Protein AF-A0A7X5D014-F1 (afdb_monomer_lite)

Sequence (191 aa):
MKYLKYNTPLTEQQKIFATEHHKLIYRFMHNKKLDSREWYDVVAIGYIKAVLLWFQRKNLHKYAFSTICYYKMLNAVGNERAKKRIKTISLQQAINETDNITYGDIVTDKNLLYVQYIGVDEMEIHYNVDLPKKNHYRTKESIAIDEFLSSENKNMCFQYDSVEEAKKKKRSLNAFRNKKKNDKNYMSYIE

Structure (mmCIF, N/CA/C/O backbone):
data_AF-A0A7X5D014-F1
#
_entry.id   AF-A0A7X5D014-F1
#
loop_
_atom_site.group_PDB
_atom_site.id
_atom_site.type_symbol
_atom_site.label_atom_id
_atom_site.label_alt_id
_atom_site.label_comp_id
_atom_site.label_asym_id
_atom_site.label_entity_id
_atom_site.label_seq_id
_atom_site.pdbx_PDB_ins_code
_atom_site.Cartn_x
_atom_site.Cartn_y
_atom_site.Cartn_z
_atom_site.occupancy
_atom_site.B_iso_or_equiv
_atom_site.auth_seq_id
_atom_site.auth_comp_id
_atom_site.auth_asym_id
_atom_site.auth_atom_id
_atom_site.pdbx_PDB_model_num
ATOM 1 N N . MET A 1 1 ? 8.834 7.259 16.119 1.00 40.50 1 MET A N 1
ATOM 2 C CA . MET A 1 1 ? 7.734 7.191 15.125 1.00 40.50 1 MET A CA 1
ATOM 3 C C . MET A 1 1 ? 7.390 5.713 14.906 1.00 40.50 1 MET A C 1
ATOM 5 O O . MET A 1 1 ? 8.222 5.002 14.368 1.00 40.50 1 MET A O 1
ATOM 9 N N . LYS A 1 2 ? 6.253 5.194 15.407 1.00 48.94 2 LYS A N 1
ATOM 10 C CA . LYS A 1 2 ? 5.900 3.763 15.238 1.00 48.94 2 LYS A CA 1
ATOM 11 C C . LYS A 1 2 ? 5.687 3.457 13.746 1.00 48.94 2 LYS A C 1
ATOM 13 O O . LYS A 1 2 ? 4.806 4.061 13.125 1.00 48.94 2 LYS A O 1
ATOM 18 N N . TYR A 1 3 ? 6.485 2.547 13.188 1.00 54.25 3 TYR A N 1
ATOM 19 C CA . TYR A 1 3 ? 6.320 2.046 11.823 1.00 54.25 3 TYR A CA 1
ATOM 20 C C . TYR A 1 3 ? 4.944 1.373 11.684 1.00 54.25 3 TYR A C 1
ATOM 22 O O . TYR A 1 3 ? 4.495 0.651 12.575 1.00 54.25 3 TYR A O 1
ATOM 30 N N . LEU A 1 4 ? 4.233 1.668 10.593 1.00 60.97 4 LEU A N 1
ATOM 31 C CA . LEU A 1 4 ? 2.955 1.026 10.277 1.00 60.97 4 LEU A CA 1
ATOM 32 C C . LEU A 1 4 ? 3.234 -0.406 9.817 1.00 60.97 4 LEU A C 1
ATOM 34 O O . LEU A 1 4 ? 3.939 -0.611 8.829 1.00 60.97 4 LEU A O 1
ATOM 38 N N . LYS A 1 5 ? 2.709 -1.390 10.550 1.00 69.88 5 LYS A N 1
ATOM 39 C CA . LYS A 1 5 ? 2.916 -2.811 10.259 1.00 69.88 5 LYS A CA 1
ATOM 40 C C . LYS A 1 5 ? 1.854 -3.237 9.242 1.00 69.88 5 LYS A C 1
ATOM 42 O O . LYS A 1 5 ? 0.751 -3.612 9.605 1.00 69.88 5 LYS A O 1
ATOM 47 N N . TYR A 1 6 ? 2.157 -3.088 7.955 1.00 69.06 6 TYR A N 1
ATOM 48 C CA . TYR A 1 6 ? 1.201 -3.397 6.880 1.00 69.06 6 TYR A CA 1
ATOM 49 C C . TYR A 1 6 ? 1.169 -4.883 6.478 1.00 69.06 6 TYR A C 1
ATOM 51 O O . TYR A 1 6 ? 0.304 -5.261 5.700 1.00 69.06 6 TYR A O 1
ATOM 59 N N . ASN A 1 7 ? 2.078 -5.710 7.012 1.00 73.75 7 ASN A N 1
ATOM 60 C CA . ASN A 1 7 ? 2.148 -7.157 6.750 1.00 73.75 7 ASN A CA 1
ATOM 61 C C . ASN A 1 7 ? 1.401 -8.013 7.788 1.00 73.75 7 ASN A C 1
ATOM 63 O O . ASN A 1 7 ? 1.517 -9.233 7.773 1.00 73.75 7 ASN A O 1
ATOM 67 N N . THR A 1 8 ? 0.674 -7.403 8.725 1.00 79.69 8 THR A N 1
ATOM 68 C CA . THR A 1 8 ? -0.153 -8.153 9.677 1.00 79.69 8 THR A CA 1
ATOM 69 C C . THR A 1 8 ? -1.548 -8.399 9.106 1.00 79.69 8 THR A C 1
ATOM 71 O O . THR A 1 8 ? -2.137 -7.456 8.570 1.00 79.69 8 THR A O 1
ATOM 74 N N . PRO A 1 9 ? -2.095 -9.622 9.239 1.00 86.38 9 PRO A N 1
ATOM 75 C CA . PRO A 1 9 ? -3.465 -9.910 8.833 1.00 86.38 9 PRO A CA 1
ATOM 76 C C . PRO A 1 9 ? -4.463 -9.048 9.621 1.00 86.38 9 PRO A C 1
ATOM 78 O O . PRO A 1 9 ? -4.209 -8.674 10.768 1.00 86.38 9 PRO A O 1
ATOM 81 N N . LEU A 1 10 ? -5.596 -8.729 8.990 1.00 88.81 10 LEU A N 1
ATOM 82 C CA . LEU A 1 10 ? -6.683 -7.975 9.618 1.00 88.81 10 LEU A CA 1
ATOM 83 C C . LEU A 1 10 ? -7.279 -8.775 10.781 1.00 88.81 10 LEU A C 1
ATOM 85 O O . LEU A 1 10 ? -7.563 -9.968 10.640 1.00 88.81 10 LEU A O 1
ATOM 89 N N . THR A 1 11 ? -7.520 -8.105 11.908 1.00 93.69 11 THR A N 1
ATOM 90 C CA . THR A 1 11 ? -8.321 -8.681 12.997 1.00 93.69 11 THR A CA 1
ATOM 91 C C . THR A 1 11 ? -9.790 -8.770 12.589 1.00 93.69 11 THR A C 1
ATOM 93 O O . THR A 1 11 ? -10.230 -8.074 11.675 1.00 93.69 11 THR A O 1
ATOM 96 N N . GLU A 1 12 ? -10.581 -9.590 13.280 1.00 94.62 12 GLU A N 1
ATOM 97 C CA . GLU A 1 12 ? -11.983 -9.820 12.906 1.00 94.62 12 GLU A CA 1
ATOM 98 C C . GLU A 1 12 ? -12.816 -8.529 12.892 1.00 94.62 12 GLU A C 1
ATOM 100 O O . GLU A 1 12 ? -13.531 -8.246 11.935 1.00 94.62 12 GLU A O 1
ATOM 105 N N . GLN A 1 13 ? -12.608 -7.659 13.884 1.00 94.88 13 GLN A N 1
ATOM 106 C CA . GLN A 1 13 ? -13.228 -6.330 13.932 1.00 94.88 13 GLN A CA 1
ATOM 107 C C . GLN A 1 13 ? -12.865 -5.463 12.717 1.00 94.88 13 GLN A C 1
ATOM 109 O O . GLN A 1 13 ? -13.704 -4.739 12.186 1.00 94.88 13 GLN A O 1
ATOM 114 N N . GLN A 1 14 ? -11.613 -5.533 12.260 1.00 95.38 14 GLN A N 1
ATOM 115 C CA . GLN A 1 14 ? -11.160 -4.776 11.096 1.00 95.38 14 GLN A CA 1
ATOM 116 C C . GLN A 1 14 ? -11.736 -5.339 9.796 1.00 95.38 14 GLN A C 1
ATOM 118 O O . GLN A 1 14 ? -12.004 -4.564 8.882 1.00 95.38 14 GLN A O 1
ATOM 123 N N . LYS A 1 15 ? -11.943 -6.660 9.710 1.00 96.00 15 LYS A N 1
ATOM 124 C CA . LYS A 1 15 ? -12.596 -7.296 8.559 1.00 96.00 15 LYS A CA 1
ATOM 125 C C . LYS A 1 15 ? -14.054 -6.871 8.445 1.00 96.00 15 LYS A C 1
ATOM 127 O O . LYS A 1 15 ? -14.459 -6.456 7.368 1.00 96.00 15 LYS A O 1
ATOM 132 N N . ILE A 1 16 ? -14.808 -6.904 9.547 1.00 97.19 16 ILE A N 1
ATOM 133 C CA . ILE A 1 16 ? -16.213 -6.461 9.570 1.00 97.19 16 ILE A CA 1
ATOM 134 C C . ILE A 1 16 ? -16.309 -5.008 9.092 1.00 97.19 16 ILE A C 1
ATOM 136 O O . ILE A 1 16 ? -17.011 -4.715 8.127 1.00 97.19 16 ILE A O 1
ATOM 140 N N . PHE A 1 17 ? -15.499 -4.122 9.680 1.00 96.75 17 PHE A N 1
ATOM 141 C CA . PHE A 1 17 ? -15.440 -2.715 9.281 1.00 96.75 17 PHE A CA 1
ATOM 142 C C . PHE A 1 17 ? -15.050 -2.532 7.802 1.00 96.75 17 PHE A C 1
ATOM 144 O O . PHE A 1 17 ? -15.588 -1.673 7.101 1.00 96.75 17 PHE A O 1
ATOM 151 N N . ALA A 1 18 ? -14.115 -3.344 7.302 1.00 96.38 18 ALA A N 1
ATOM 152 C CA . ALA A 1 18 ? -13.713 -3.321 5.901 1.00 96.38 18 ALA A CA 1
ATOM 153 C C . ALA A 1 18 ? -14.854 -3.756 4.963 1.00 96.38 18 ALA A C 1
ATOM 155 O O . ALA A 1 18 ? -15.045 -3.159 3.905 1.00 96.38 18 ALA A O 1
ATOM 156 N N . THR A 1 19 ? -15.638 -4.762 5.344 1.00 96.62 19 THR A N 1
ATOM 157 C CA . THR A 1 19 ? -16.782 -5.226 4.552 1.00 96.62 19 THR A CA 1
ATOM 158 C C . THR A 1 19 ? -17.889 -4.167 4.504 1.00 96.62 19 THR A C 1
ATOM 160 O O . THR A 1 19 ? -18.393 -3.859 3.425 1.00 96.62 19 THR A O 1
ATOM 163 N N . GLU A 1 20 ? -18.207 -3.520 5.629 1.00 97.06 20 GLU A N 1
ATOM 164 C CA . GLU A 1 20 ? -19.230 -2.460 5.704 1.00 97.06 20 GLU A CA 1
ATOM 165 C C . GLU A 1 20 ? -18.900 -1.237 4.829 1.00 97.06 20 GLU A C 1
ATOM 167 O O . GLU A 1 20 ? -19.776 -0.615 4.216 1.00 97.06 20 GLU A O 1
ATOM 172 N N . HIS A 1 21 ? -17.615 -0.888 4.739 1.00 96.75 21 HIS A N 1
ATOM 173 C CA . HIS A 1 21 ? -17.139 0.270 3.984 1.00 96.75 21 HIS A CA 1
ATOM 174 C C . HIS A 1 21 ? -16.562 -0.075 2.602 1.00 96.75 21 HIS A C 1
ATOM 176 O O . HIS A 1 21 ? -16.043 0.818 1.922 1.00 96.75 21 HIS A O 1
ATOM 182 N N . HIS A 1 22 ? -16.679 -1.328 2.154 1.00 96.44 22 HIS A N 1
ATOM 183 C CA . HIS A 1 22 ? -16.085 -1.831 0.909 1.00 96.44 22 HIS A CA 1
ATOM 184 C C . HIS A 1 22 ? -16.515 -1.041 -0.336 1.00 96.44 22 HIS A C 1
ATOM 186 O O . HIS A 1 22 ? -15.704 -0.766 -1.222 1.00 96.44 22 HIS A O 1
ATOM 192 N N . LYS A 1 23 ? -17.757 -0.533 -0.346 1.00 97.06 23 LYS A N 1
ATOM 193 C CA . LYS A 1 23 ? -18.317 0.319 -1.417 1.00 97.06 23 LYS A CA 1
ATOM 194 C C . LYS A 1 23 ? -17.475 1.553 -1.770 1.00 97.06 23 LYS A C 1
ATOM 196 O O . LYS A 1 23 ? -17.614 2.111 -2.860 1.00 97.06 23 LYS A O 1
ATOM 201 N N . LEU A 1 24 ? -16.597 1.997 -0.865 1.00 97.69 24 LEU A N 1
ATOM 202 C CA . LEU A 1 24 ? -15.673 3.104 -1.118 1.00 97.69 24 LEU A CA 1
ATOM 203 C C . LEU A 1 24 ? -14.668 2.796 -2.235 1.00 97.69 24 LEU A C 1
ATOM 205 O O . LEU A 1 24 ? -14.270 3.728 -2.936 1.00 97.69 24 LEU A O 1
ATOM 209 N N . ILE A 1 25 ? -14.301 1.524 -2.432 1.00 97.81 25 ILE A N 1
ATOM 210 C CA . ILE A 1 25 ? -13.426 1.089 -3.529 1.00 97.81 25 ILE A CA 1
ATOM 211 C C . ILE A 1 25 ? -14.096 1.398 -4.867 1.00 97.81 25 ILE A C 1
ATOM 213 O O . ILE A 1 25 ? -13.545 2.145 -5.674 1.00 97.81 25 ILE A O 1
ATOM 217 N N . TYR A 1 26 ? -15.324 0.917 -5.069 1.00 97.12 26 TYR A N 1
ATOM 218 C CA . TYR A 1 26 ? -16.058 1.132 -6.316 1.00 97.12 26 TYR A CA 1
ATOM 219 C C . TYR A 1 26 ? -16.317 2.615 -6.585 1.00 97.12 26 TYR A C 1
ATOM 221 O O . TYR A 1 26 ? -16.090 3.087 -7.698 1.00 97.12 26 TYR A O 1
ATOM 229 N N . ARG A 1 27 ? -16.698 3.387 -5.556 1.00 97.38 27 ARG A N 1
ATOM 230 C CA . ARG A 1 27 ? -16.872 4.844 -5.685 1.00 97.38 27 ARG A CA 1
ATOM 231 C C . ARG A 1 27 ? -15.578 5.535 -6.120 1.00 97.38 27 ARG A C 1
ATOM 233 O O . ARG A 1 27 ? -15.607 6.425 -6.966 1.00 97.38 27 ARG A O 1
ATOM 240 N N . PHE A 1 28 ? -14.441 5.141 -5.550 1.00 97.94 28 PHE A N 1
ATOM 241 C CA . PHE A 1 28 ? -13.141 5.683 -5.934 1.00 97.94 28 PHE A CA 1
ATOM 242 C C . PHE A 1 28 ? -12.777 5.321 -7.378 1.00 97.94 28 PHE A C 1
ATOM 244 O O . PHE A 1 28 ? -12.378 6.205 -8.136 1.00 97.94 28 PHE A O 1
ATOM 251 N N . MET A 1 29 ? -12.941 4.053 -7.764 1.00 97.31 29 MET A N 1
ATOM 252 C CA . MET A 1 29 ? -12.616 3.572 -9.110 1.00 97.31 29 MET A CA 1
ATOM 253 C C . MET A 1 29 ? -13.472 4.248 -10.177 1.00 97.31 29 MET A C 1
ATOM 255 O O . MET A 1 29 ? -12.927 4.716 -11.176 1.00 97.31 29 MET A O 1
ATOM 259 N N . HIS A 1 30 ? -14.774 4.398 -9.919 1.00 96.81 30 HIS A N 1
ATOM 260 C CA . HIS A 1 30 ? -15.686 5.137 -10.786 1.00 96.81 30 HIS A CA 1
ATOM 261 C C . HIS A 1 30 ? -15.223 6.591 -10.970 1.00 96.81 30 HIS A C 1
ATOM 263 O O . HIS A 1 30 ? -15.020 7.047 -12.094 1.00 96.81 30 HIS A O 1
ATOM 269 N N . ASN A 1 31 ? -14.929 7.292 -9.869 1.00 96.50 31 ASN A N 1
ATOM 270 C CA . ASN A 1 31 ? -14.457 8.680 -9.913 1.00 96.50 31 ASN A CA 1
ATOM 271 C C . ASN A 1 31 ? -13.108 8.843 -10.633 1.00 96.50 31 ASN A C 1
ATOM 273 O O . ASN A 1 31 ? -12.831 9.898 -11.202 1.00 96.50 31 ASN A O 1
ATOM 277 N N . LYS A 1 32 ? -12.236 7.831 -10.574 1.00 96.56 32 LYS A N 1
ATOM 278 C CA . LYS A 1 32 ? -10.916 7.841 -11.219 1.00 96.56 32 LYS A CA 1
ATOM 279 C C . LYS A 1 32 ? -10.903 7.226 -12.616 1.00 96.56 32 LYS A C 1
ATOM 281 O O . LYS A 1 32 ? -9.835 7.222 -13.224 1.00 96.56 32 LYS A O 1
ATOM 286 N N . LYS A 1 33 ? -12.055 6.762 -13.119 1.00 96.44 33 LYS A N 1
ATOM 287 C CA . LYS A 1 33 ? -12.197 6.084 -14.417 1.00 96.44 33 LYS A CA 1
ATOM 288 C C . LYS A 1 33 ? -11.190 4.935 -14.570 1.00 96.44 33 LYS A C 1
ATOM 290 O O . LYS A 1 33 ? -10.500 4.835 -15.579 1.00 96.44 33 LYS A O 1
ATOM 295 N N . LEU A 1 34 ? -11.050 4.129 -13.519 1.00 96.06 34 LEU A N 1
ATOM 296 C CA . LEU A 1 34 ? -10.140 2.984 -13.498 1.00 96.06 34 LEU A CA 1
ATOM 297 C C . LEU A 1 34 ? -10.887 1.721 -13.915 1.00 96.06 34 LEU A C 1
ATOM 299 O O . LEU A 1 34 ? -11.968 1.456 -13.388 1.00 96.06 34 LEU A O 1
ATOM 303 N N . ASP A 1 35 ? -10.289 0.936 -14.809 1.00 94.75 35 ASP A N 1
ATOM 304 C CA . ASP A 1 35 ? -10.837 -0.369 -15.163 1.00 94.75 35 ASP A CA 1
ATOM 305 C C . ASP A 1 35 ? -10.749 -1.345 -13.981 1.00 94.75 35 ASP A C 1
ATOM 307 O O . ASP A 1 35 ? -9.734 -1.435 -13.284 1.00 94.75 35 ASP A O 1
ATOM 311 N N . SER A 1 36 ? -11.837 -2.079 -13.765 1.00 91.81 36 SER A N 1
ATOM 312 C CA . SER A 1 36 ? -11.972 -3.030 -12.663 1.00 91.81 36 SER A CA 1
ATOM 313 C C . SER A 1 36 ? -10.985 -4.188 -12.762 1.00 91.81 36 SER A C 1
ATOM 315 O O . SER A 1 36 ? -10.386 -4.548 -11.752 1.00 91.81 36 SER A O 1
ATOM 317 N N . ARG A 1 37 ? -10.762 -4.726 -13.966 1.00 93.31 37 ARG A N 1
ATOM 318 C CA . ARG A 1 37 ? -9.902 -5.900 -14.158 1.00 93.31 37 ARG A CA 1
ATOM 319 C C . ARG A 1 37 ? -8.436 -5.582 -13.896 1.00 93.31 37 ARG A C 1
ATOM 321 O O . ARG A 1 37 ? -7.710 -6.435 -13.408 1.00 93.31 37 ARG A O 1
ATOM 328 N N . GLU A 1 38 ? -8.009 -4.361 -14.199 1.00 93.44 38 GLU A N 1
ATOM 329 C CA . GLU A 1 38 ? -6.610 -3.959 -14.043 1.00 93.44 38 GLU A CA 1
ATOM 330 C C . GLU A 1 38 ? -6.300 -3.351 -12.664 1.00 93.44 38 GLU A C 1
ATOM 332 O O . GLU A 1 38 ? -5.203 -3.535 -12.135 1.00 93.44 38 GLU A O 1
ATOM 337 N N . TRP A 1 39 ? -7.232 -2.590 -12.079 1.00 96.69 39 TRP A N 1
ATOM 338 C CA . TRP A 1 39 ? -6.912 -1.718 -10.940 1.00 96.69 39 TRP A CA 1
ATOM 339 C C . TRP A 1 39 ? -7.522 -2.139 -9.610 1.00 96.69 39 TRP A C 1
ATOM 341 O O . TRP A 1 39 ? -7.137 -1.571 -8.584 1.00 96.69 39 TRP A O 1
ATOM 351 N N . TYR A 1 40 ? -8.451 -3.097 -9.589 1.00 97.06 40 TYR A N 1
ATOM 352 C CA . TYR A 1 40 ? -9.176 -3.430 -8.365 1.00 97.06 40 TYR A CA 1
ATOM 353 C C . TYR A 1 40 ? -8.238 -3.870 -7.238 1.00 97.06 40 TYR A C 1
ATOM 355 O O . TYR A 1 40 ? -8.289 -3.287 -6.157 1.00 97.06 40 TYR A O 1
ATOM 363 N N . ASP A 1 41 ? -7.314 -4.794 -7.501 1.00 96.69 41 ASP A N 1
ATOM 364 C CA . ASP A 1 41 ? -6.402 -5.321 -6.477 1.00 96.69 41 ASP A CA 1
ATOM 365 C C . ASP A 1 41 ? -5.497 -4.232 -5.892 1.00 96.69 41 ASP A C 1
ATOM 367 O O . ASP A 1 41 ? -5.319 -4.116 -4.677 1.00 96.69 41 ASP A O 1
ATOM 371 N N . VAL A 1 42 ? -4.977 -3.356 -6.752 1.00 96.62 42 VAL A N 1
ATOM 372 C CA . VAL A 1 42 ? -4.119 -2.229 -6.359 1.00 96.62 42 VAL A CA 1
ATOM 373 C C . VAL A 1 42 ? -4.879 -1.275 -5.436 1.00 96.62 42 VAL A C 1
ATOM 375 O O . VAL A 1 42 ? -4.364 -0.840 -4.398 1.00 96.62 42 VAL A O 1
ATOM 378 N N . VAL A 1 43 ? -6.123 -0.956 -5.798 1.00 97.81 43 VAL A N 1
ATOM 379 C CA . VAL A 1 43 ? -6.999 -0.085 -5.012 1.00 97.81 43 VAL A CA 1
ATOM 380 C C . VAL A 1 43 ? -7.403 -0.771 -3.703 1.00 97.81 43 VAL A C 1
ATOM 382 O O . VAL A 1 43 ? -7.336 -0.134 -2.650 1.00 97.81 43 VAL A O 1
ATOM 385 N N . ALA A 1 44 ? -7.730 -2.064 -3.732 1.00 97.00 44 ALA A N 1
ATOM 386 C CA . ALA A 1 44 ? -8.080 -2.865 -2.562 1.00 97.00 44 ALA A CA 1
ATOM 387 C C . ALA A 1 44 ? -6.928 -2.935 -1.547 1.00 97.00 44 ALA A C 1
ATOM 389 O O . ALA A 1 44 ? -7.146 -2.739 -0.351 1.00 97.00 44 ALA A O 1
ATOM 390 N N . ILE A 1 45 ? -5.680 -3.086 -2.003 1.00 94.94 45 ILE A N 1
ATOM 391 C CA . ILE A 1 45 ? -4.492 -3.004 -1.137 1.00 94.94 45 ILE A CA 1
ATOM 392 C C . ILE A 1 45 ? -4.392 -1.618 -0.482 1.00 94.94 45 ILE A C 1
ATOM 394 O O . ILE A 1 45 ? -4.102 -1.504 0.713 1.00 94.94 45 ILE A O 1
ATOM 398 N N . GLY A 1 46 ? -4.630 -0.545 -1.242 1.00 96.19 46 GLY A N 1
ATOM 399 C CA . GLY A 1 46 ? -4.682 0.816 -0.704 1.00 96.19 46 GLY A CA 1
ATOM 400 C C . GLY A 1 46 ? -5.773 0.986 0.358 1.00 96.19 46 GLY A C 1
ATOM 401 O O . GLY A 1 46 ? -5.527 1.576 1.412 1.00 96.19 46 GLY A O 1
ATOM 402 N N . TYR A 1 47 ? -6.951 0.420 0.111 1.00 97.69 47 TYR A N 1
ATOM 403 C CA . TYR A 1 47 ? -8.089 0.425 1.023 1.00 97.69 47 TYR A CA 1
ATOM 404 C C . TYR A 1 47 ? -7.801 -0.331 2.329 1.00 97.69 47 TYR A C 1
ATOM 406 O O . TYR A 1 47 ? -7.973 0.228 3.411 1.00 97.69 47 TYR A O 1
ATOM 414 N N . ILE A 1 48 ? -7.255 -1.548 2.260 1.00 95.94 48 ILE A N 1
ATOM 415 C CA . ILE A 1 48 ? -6.874 -2.334 3.447 1.00 95.94 48 ILE A CA 1
ATOM 416 C C . ILE A 1 48 ? -5.845 -1.574 4.294 1.00 95.94 48 ILE A C 1
ATOM 418 O O . ILE A 1 48 ? -5.960 -1.496 5.519 1.00 95.94 48 ILE A O 1
ATOM 422 N N . LYS A 1 49 ? -4.868 -0.920 3.654 1.00 94.88 49 LYS A N 1
ATOM 423 C CA . LYS A 1 49 ? -3.901 -0.056 4.353 1.00 94.88 49 LYS A CA 1
ATOM 424 C C . LYS A 1 49 ? -4.567 1.139 5.038 1.00 94.88 49 LYS A C 1
ATOM 426 O O . LYS A 1 49 ? -4.051 1.609 6.053 1.00 94.88 49 LYS A O 1
ATOM 431 N N . ALA A 1 50 ? -5.675 1.648 4.500 1.00 95.94 50 ALA A N 1
ATOM 432 C CA . ALA A 1 50 ? -6.465 2.698 5.137 1.00 95.94 50 ALA A CA 1
ATOM 433 C C . ALA A 1 50 ? -7.205 2.179 6.374 1.00 95.94 50 ALA A C 1
ATOM 435 O O . ALA A 1 50 ? -7.160 2.847 7.404 1.00 95.94 50 ALA A O 1
ATOM 436 N N . VAL A 1 51 ? -7.807 0.986 6.300 1.00 95.88 51 VAL A N 1
ATOM 437 C CA . VAL A 1 51 ? -8.440 0.313 7.448 1.00 95.88 51 VAL A CA 1
ATOM 438 C C . VAL A 1 51 ? -7.418 0.115 8.569 1.00 95.88 51 VAL A C 1
ATOM 440 O O . VAL A 1 51 ? -7.616 0.606 9.677 1.00 95.88 51 VAL A O 1
ATOM 443 N N . LEU A 1 52 ? -6.266 -0.494 8.277 1.00 94.38 52 LEU A N 1
ATOM 444 C CA . LEU A 1 52 ? -5.205 -0.691 9.275 1.00 94.38 52 LEU A CA 1
ATOM 445 C C . LEU A 1 52 ? -4.750 0.634 9.905 1.00 94.38 52 LEU A C 1
ATOM 447 O O . LEU A 1 52 ? -4.602 0.738 11.124 1.00 94.38 52 LEU A O 1
ATOM 451 N N . LEU A 1 53 ? -4.571 1.675 9.085 1.00 93.62 53 LEU A N 1
ATOM 452 C CA . LEU A 1 53 ? -4.191 3.002 9.563 1.00 93.62 53 LEU A CA 1
ATOM 453 C C . LEU A 1 53 ? -5.261 3.617 10.478 1.00 93.62 53 LEU A C 1
ATOM 455 O O . LEU A 1 53 ? -4.902 4.221 11.489 1.00 93.62 53 LEU A O 1
ATOM 459 N N . TRP A 1 54 ? -6.543 3.465 10.135 1.00 95.06 54 TRP A N 1
ATOM 460 C CA . TRP A 1 54 ? -7.675 3.990 10.900 1.00 95.06 54 TRP A CA 1
ATOM 461 C C . TRP A 1 54 ? -7.716 3.426 12.321 1.00 95.06 54 TRP A C 1
ATOM 463 O O . TRP A 1 54 ? -7.878 4.182 13.279 1.00 95.06 54 TRP A O 1
ATOM 473 N N . PHE A 1 55 ? -7.493 2.119 12.469 1.00 92.94 55 PHE A N 1
ATOM 474 C CA . PHE A 1 55 ? -7.451 1.463 13.778 1.00 92.94 55 PHE A CA 1
ATOM 475 C C . PHE A 1 55 ? -6.154 1.754 14.545 1.00 92.94 55 PHE A C 1
ATOM 477 O O . PHE A 1 55 ? -6.183 1.921 15.763 1.00 92.94 55 PHE A O 1
ATOM 484 N N . GLN A 1 56 ? -5.011 1.856 13.858 1.00 91.62 56 GLN A N 1
ATOM 485 C CA . GLN A 1 56 ? -3.723 2.098 14.516 1.00 91.62 56 GLN A CA 1
ATOM 486 C C . GLN A 1 56 ? -3.565 3.544 15.015 1.00 91.62 56 GLN A C 1
ATOM 488 O O . GLN A 1 56 ? -2.858 3.786 15.996 1.00 91.62 56 GLN A O 1
ATOM 493 N N . ARG A 1 57 ? -4.164 4.526 14.332 1.00 91.69 57 ARG A N 1
ATOM 494 C CA . ARG A 1 57 ? -3.926 5.952 14.585 1.00 91.69 57 ARG A CA 1
ATOM 495 C C . ARG A 1 57 ? -5.226 6.724 14.810 1.00 91.69 57 ARG A C 1
ATOM 497 O O . ARG A 1 57 ? -5.745 7.375 13.907 1.00 91.69 57 ARG A O 1
ATOM 504 N N . LYS A 1 58 ? -5.687 6.740 16.062 1.00 92.00 58 LYS A N 1
ATOM 505 C CA . LYS A 1 58 ? -6.888 7.486 16.484 1.00 92.00 58 LYS A CA 1
ATOM 506 C C . LYS A 1 58 ? -6.795 9.001 16.249 1.00 92.00 58 LYS A C 1
ATOM 508 O O . LYS A 1 58 ? -7.799 9.653 16.013 1.00 92.00 58 LYS A O 1
ATOM 513 N N . ASN A 1 59 ? -5.590 9.577 16.219 1.00 91.75 59 ASN A N 1
ATOM 514 C CA . ASN A 1 59 ? -5.393 11.006 15.930 1.00 91.75 59 ASN A CA 1
ATOM 515 C C . ASN A 1 59 ? -5.801 11.421 14.500 1.00 91.75 59 ASN A C 1
ATOM 517 O O . ASN A 1 59 ? -5.931 12.611 14.218 1.00 91.75 59 ASN A O 1
ATOM 521 N N . LEU A 1 60 ? -5.983 10.460 13.588 1.00 91.44 60 LEU A N 1
ATOM 522 C CA . LEU A 1 60 ? -6.501 10.698 12.239 1.00 91.44 60 LEU A CA 1
ATOM 523 C C . LEU A 1 60 ? -8.032 10.760 12.186 1.00 91.44 60 LEU A C 1
ATOM 525 O O . LEU A 1 60 ? -8.561 11.156 11.153 1.00 91.44 60 LEU A O 1
ATOM 529 N N . HIS A 1 61 ? -8.738 10.446 13.279 1.00 94.31 61 HIS A N 1
ATOM 530 C CA . HIS A 1 61 ? -10.209 10.464 13.338 1.00 94.31 61 HIS A CA 1
ATOM 531 C C . HIS A 1 61 ? -10.808 11.873 13.237 1.00 94.31 61 HIS A C 1
ATOM 533 O O . HIS A 1 61 ? -12.012 12.015 13.066 1.00 94.31 61 HIS A O 1
ATOM 539 N N . LYS A 1 62 ? -9.969 12.919 13.240 1.00 95.88 62 LYS A N 1
ATOM 540 C CA . LYS A 1 62 ? -10.358 14.277 12.827 1.00 95.88 62 LYS A CA 1
ATOM 541 C C . LYS A 1 62 ? -10.756 14.379 11.347 1.00 95.88 62 LYS A C 1
ATOM 543 O O . LYS A 1 62 ? -11.362 15.364 10.945 1.00 95.88 62 LYS A O 1
ATOM 548 N N . TYR A 1 63 ? -10.386 13.393 10.531 1.00 95.94 63 TYR A N 1
ATOM 549 C CA . TYR A 1 63 ? -10.813 13.269 9.141 1.00 95.94 63 TYR A CA 1
ATOM 550 C C . TYR A 1 63 ? -11.786 12.103 9.000 1.00 95.94 63 TYR A C 1
ATOM 552 O O . TYR A 1 63 ? -11.631 11.074 9.655 1.00 95.94 63 TYR A O 1
ATOM 560 N N . ALA A 1 64 ? -12.741 12.224 8.079 1.00 96.44 64 ALA A N 1
ATOM 561 C CA . ALA A 1 64 ? -13.613 11.111 7.730 1.00 96.44 64 ALA A CA 1
ATOM 562 C C . ALA A 1 64 ? -12.804 9.922 7.180 1.00 96.44 64 ALA A C 1
ATOM 564 O O . ALA A 1 64 ? -11.837 10.095 6.428 1.00 96.44 64 ALA A O 1
ATOM 565 N N . PHE A 1 65 ? -13.242 8.700 7.491 1.00 97.00 65 PHE A N 1
ATOM 566 C CA . PHE A 1 65 ? -12.595 7.481 7.001 1.00 97.00 65 PHE A CA 1
ATOM 567 C C . PHE A 1 65 ? -12.514 7.433 5.465 1.00 97.00 65 PHE A C 1
ATOM 569 O O . PHE A 1 65 ? -11.493 7.031 4.904 1.00 97.00 65 PHE A O 1
ATOM 576 N N . SER A 1 66 ? -13.547 7.929 4.775 1.00 97.00 66 SER A N 1
ATOM 577 C CA . SER A 1 66 ? -13.574 8.052 3.312 1.00 97.00 66 SER A CA 1
ATOM 578 C C . SER A 1 66 ? -12.415 8.886 2.769 1.00 97.00 66 SER A C 1
ATOM 580 O O . SER A 1 66 ? -11.831 8.525 1.749 1.00 97.00 66 SER A O 1
ATOM 582 N N . THR A 1 67 ? -12.045 9.964 3.462 1.00 96.94 67 THR A N 1
ATOM 583 C CA . THR A 1 67 ? -10.921 10.829 3.089 1.00 96.94 67 THR A CA 1
ATOM 584 C C . THR A 1 67 ? -9.608 10.061 3.181 1.00 96.94 67 THR A C 1
ATOM 586 O O . THR A 1 67 ? -8.812 10.064 2.244 1.00 96.94 67 THR A O 1
ATOM 589 N N . ILE A 1 68 ? -9.399 9.327 4.274 1.00 96.81 68 ILE A N 1
ATOM 590 C CA . ILE A 1 68 ? -8.183 8.529 4.482 1.00 96.81 68 ILE A CA 1
ATOM 591 C C . ILE A 1 68 ? -8.083 7.408 3.445 1.00 96.81 68 ILE A C 1
ATOM 593 O O . ILE A 1 68 ? -7.016 7.215 2.854 1.00 96.81 68 ILE A O 1
ATOM 597 N N . CYS A 1 69 ? -9.193 6.714 3.180 1.00 97.31 69 CYS A N 1
ATOM 598 C CA . CYS A 1 69 ? -9.287 5.723 2.112 1.00 97.31 69 CYS A CA 1
ATOM 599 C C . CYS A 1 69 ? -8.894 6.320 0.768 1.00 97.31 69 CYS A C 1
ATOM 601 O O . CYS A 1 69 ? -8.031 5.770 0.088 1.00 97.31 69 CYS A O 1
ATOM 603 N N . TYR A 1 70 ? -9.482 7.460 0.404 1.00 97.94 70 TYR A N 1
ATOM 604 C CA . TYR A 1 70 ? -9.217 8.120 -0.869 1.00 97.94 70 TYR A CA 1
ATOM 605 C C . TYR A 1 70 ? -7.724 8.406 -1.056 1.00 97.94 70 TYR A C 1
ATOM 607 O O . TYR A 1 70 ? -7.155 8.042 -2.082 1.00 97.94 70 TYR A O 1
ATOM 615 N N . TYR A 1 71 ? -7.062 8.981 -0.046 1.00 97.00 71 TYR A N 1
ATOM 616 C CA . TYR A 1 71 ? -5.623 9.249 -0.104 1.00 97.00 71 TYR A CA 1
ATOM 617 C C . TYR A 1 71 ? -4.783 7.976 -0.231 1.00 97.00 71 TYR A C 1
ATOM 619 O O . TYR A 1 71 ? -3.818 7.941 -0.995 1.00 97.00 71 TYR A O 1
ATOM 627 N N . LYS A 1 72 ? -5.119 6.913 0.506 1.00 97.25 72 LYS A N 1
ATOM 628 C CA . LYS A 1 72 ? -4.359 5.656 0.446 1.00 97.25 72 LYS A CA 1
ATOM 629 C C . LYS A 1 72 ? -4.543 4.919 -0.875 1.00 97.25 72 LYS A C 1
ATOM 631 O O . LYS A 1 72 ? -3.552 4.442 -1.421 1.00 97.25 72 LYS A O 1
ATOM 636 N N . MET A 1 73 ? -5.764 4.881 -1.402 1.00 98.19 73 MET A N 1
ATOM 637 C CA . MET A 1 73 ? -6.062 4.323 -2.722 1.00 98.19 73 MET A CA 1
ATOM 638 C C . MET A 1 73 ? -5.378 5.130 -3.832 1.00 98.19 73 MET A C 1
ATOM 640 O O . MET A 1 73 ? -4.746 4.548 -4.709 1.00 98.19 73 MET A O 1
ATOM 644 N N . LEU A 1 74 ? -5.400 6.466 -3.752 1.00 97.94 74 LEU A N 1
ATOM 645 C CA . LEU A 1 74 ? -4.700 7.340 -4.697 1.00 97.94 74 LEU A CA 1
ATOM 646 C C . LEU A 1 74 ? -3.190 7.080 -4.717 1.00 97.94 74 LEU A C 1
ATOM 648 O O . LEU A 1 74 ? -2.607 6.934 -5.789 1.00 97.94 74 LEU A O 1
ATOM 652 N N . ASN A 1 75 ? -2.568 6.973 -3.542 1.00 96.69 75 ASN A N 1
ATOM 653 C CA . ASN A 1 75 ? -1.143 6.667 -3.436 1.00 96.69 75 ASN A CA 1
ATOM 654 C C . ASN A 1 75 ? -0.810 5.268 -3.968 1.00 96.69 75 ASN A C 1
ATOM 656 O O . ASN A 1 75 ? 0.222 5.095 -4.610 1.00 96.69 75 ASN A O 1
ATOM 660 N N . ALA A 1 76 ? -1.671 4.273 -3.735 1.00 96.25 76 ALA A N 1
ATOM 661 C CA . ALA A 1 76 ? -1.476 2.931 -4.278 1.00 96.25 76 ALA A CA 1
ATOM 662 C C . ALA A 1 76 ? -1.472 2.946 -5.815 1.00 96.25 76 ALA A C 1
ATOM 664 O O . ALA A 1 76 ? -0.540 2.430 -6.427 1.00 96.25 76 ALA A O 1
ATOM 665 N N . VAL A 1 77 ? -2.446 3.628 -6.427 1.00 96.81 77 VAL A N 1
ATOM 666 C CA . VAL A 1 77 ? -2.515 3.806 -7.886 1.00 96.81 77 VAL A CA 1
ATOM 667 C C . VAL A 1 77 ? -1.299 4.566 -8.416 1.00 96.81 77 VAL A C 1
ATOM 669 O O . VAL A 1 77 ? -0.709 4.159 -9.414 1.00 96.81 77 VAL A O 1
ATOM 672 N N . GLY A 1 78 ? -0.897 5.655 -7.755 1.00 95.69 78 GLY A N 1
ATOM 673 C CA . GLY A 1 78 ? 0.276 6.441 -8.148 1.00 95.69 78 GLY A CA 1
ATOM 674 C C . GLY A 1 78 ? 1.565 5.618 -8.132 1.00 95.69 78 GLY A C 1
ATOM 675 O O . GLY A 1 78 ? 2.320 5.638 -9.103 1.00 95.69 78 GLY A O 1
ATOM 676 N N . ASN A 1 79 ? 1.774 4.836 -7.072 1.00 93.31 79 ASN A N 1
ATOM 677 C CA . ASN A 1 79 ? 2.928 3.949 -6.953 1.00 93.31 79 ASN A CA 1
ATOM 678 C C . ASN A 1 79 ? 2.928 2.872 -8.038 1.00 93.31 79 ASN A C 1
ATOM 680 O O . ASN A 1 79 ? 3.969 2.593 -8.622 1.00 93.31 79 ASN A O 1
ATOM 684 N N . GLU A 1 80 ? 1.773 2.283 -8.334 1.00 93.81 80 GLU A N 1
ATOM 685 C CA . GLU A 1 80 ? 1.687 1.245 -9.355 1.00 93.81 80 GLU A CA 1
ATOM 686 C C . GLU A 1 80 ? 1.931 1.796 -10.765 1.00 93.81 80 GLU A C 1
ATOM 688 O O . GLU A 1 80 ? 2.665 1.202 -11.552 1.00 93.81 80 GLU A O 1
ATOM 693 N N . ARG A 1 81 ? 1.422 2.996 -11.067 1.00 92.81 81 ARG A N 1
ATOM 694 C CA . ARG A 1 81 ? 1.771 3.708 -12.306 1.00 92.81 81 ARG A CA 1
ATOM 695 C C . ARG A 1 81 ? 3.266 3.995 -12.391 1.00 92.81 81 ARG A C 1
ATOM 697 O O . ARG A 1 81 ? 3.842 3.856 -13.462 1.00 92.81 81 ARG A O 1
ATOM 704 N N . ALA A 1 82 ? 3.899 4.386 -11.285 1.00 89.31 82 ALA A N 1
ATOM 705 C CA . ALA A 1 82 ? 5.338 4.625 -11.258 1.00 89.31 82 ALA A CA 1
ATOM 706 C C . ALA A 1 82 ? 6.134 3.345 -11.559 1.00 89.31 82 ALA A C 1
ATOM 708 O O . ALA A 1 82 ? 7.071 3.408 -12.347 1.00 89.31 82 ALA A O 1
ATOM 709 N N . LYS A 1 83 ? 5.723 2.185 -11.023 1.00 85.31 83 LYS A N 1
ATOM 710 C CA . LYS A 1 83 ? 6.343 0.892 -11.361 1.00 85.31 83 LYS A CA 1
ATOM 711 C C . LYS A 1 83 ? 6.195 0.555 -12.843 1.00 85.31 83 LYS A C 1
ATOM 713 O O . LYS A 1 83 ? 7.180 0.211 -13.481 1.00 85.31 83 LYS A O 1
ATOM 718 N N . LYS A 1 84 ? 4.991 0.718 -13.403 1.00 81.25 84 LYS A N 1
ATOM 719 C CA . LYS A 1 84 ? 4.717 0.463 -14.829 1.00 81.25 84 LYS A CA 1
ATOM 720 C C . LYS A 1 84 ? 5.486 1.393 -15.780 1.00 81.25 84 LYS A C 1
ATOM 722 O O . LYS A 1 84 ? 5.665 1.054 -16.941 1.00 81.25 84 LYS A O 1
ATOM 727 N N . ARG A 1 85 ? 5.941 2.563 -15.313 1.00 77.69 85 ARG A N 1
ATOM 728 C CA . ARG A 1 85 ? 6.760 3.503 -16.105 1.00 77.69 85 ARG A CA 1
ATOM 729 C C . ARG A 1 85 ? 8.230 3.103 -16.208 1.00 77.69 85 ARG A C 1
ATOM 731 O O . ARG A 1 85 ? 8.941 3.686 -17.023 1.00 77.69 85 ARG A O 1
ATOM 738 N N . ILE A 1 86 ? 8.705 2.175 -15.379 1.00 73.88 86 ILE A N 1
ATOM 739 C CA . ILE A 1 86 ? 10.086 1.701 -15.451 1.00 73.88 86 ILE A CA 1
ATOM 740 C C . ILE A 1 86 ? 10.214 0.883 -16.736 1.00 73.88 86 ILE A C 1
ATOM 742 O O . ILE A 1 86 ? 9.559 -0.145 -16.889 1.00 73.88 86 ILE A O 1
ATOM 746 N N . LYS A 1 87 ? 11.036 1.357 -17.677 1.00 67.00 87 LYS A N 1
ATOM 747 C CA . LYS A 1 87 ? 11.319 0.627 -18.912 1.00 67.00 87 LYS A CA 1
ATOM 748 C C . LYS A 1 87 ? 12.100 -0.633 -18.553 1.00 67.00 87 LYS A C 1
ATOM 750 O O . LYS A 1 87 ? 13.227 -0.541 -18.072 1.00 67.00 87 LYS A O 1
ATOM 755 N N . THR A 1 88 ? 11.502 -1.796 -18.776 1.00 69.31 88 THR A N 1
ATOM 756 C CA . THR A 1 88 ? 12.211 -3.068 -18.654 1.00 69.31 88 THR A CA 1
ATOM 757 C C . THR A 1 88 ? 13.208 -3.167 -19.802 1.00 69.31 88 THR A C 1
ATOM 759 O O . THR A 1 88 ? 12.832 -3.081 -20.970 1.00 69.31 88 THR A O 1
ATOM 762 N N . ILE A 1 89 ? 14.483 -3.302 -19.461 1.00 74.06 89 ILE A N 1
ATOM 763 C CA . ILE A 1 89 ? 15.569 -3.608 -20.393 1.00 74.06 89 ILE A CA 1
ATOM 764 C C . ILE A 1 89 ? 16.061 -5.021 -20.089 1.00 74.06 89 ILE A C 1
ATOM 766 O O . ILE A 1 89 ? 16.051 -5.444 -18.931 1.00 74.06 89 ILE A O 1
ATOM 770 N N . SER A 1 90 ? 16.439 -5.767 -21.126 1.00 79.56 90 SER A N 1
ATOM 771 C CA . SER A 1 90 ? 17.042 -7.087 -20.934 1.00 79.56 90 SER A CA 1
ATOM 772 C C . SER A 1 90 ? 18.438 -6.919 -20.335 1.00 79.56 90 SER A C 1
ATOM 774 O O . SER A 1 90 ? 19.179 -6.012 -20.707 1.00 79.56 90 SER A O 1
ATOM 776 N N . LEU A 1 91 ? 18.816 -7.815 -19.424 1.00 79.12 91 LEU A N 1
ATOM 777 C CA . LEU A 1 91 ? 20.182 -7.852 -18.903 1.00 79.12 91 LEU A CA 1
ATOM 778 C C . LEU A 1 91 ? 21.190 -8.284 -19.967 1.00 79.12 91 LEU A C 1
ATOM 780 O O . LEU A 1 91 ? 22.342 -7.899 -19.869 1.00 79.12 91 LEU A O 1
ATOM 784 N N . GLN A 1 92 ? 20.753 -9.024 -20.988 1.00 80.94 92 GLN A N 1
ATOM 785 C CA . GLN A 1 92 ? 21.564 -9.395 -22.149 1.00 80.94 92 GLN A CA 1
ATOM 786 C C . GLN A 1 92 ? 21.638 -8.273 -23.193 1.00 80.94 92 GLN A C 1
ATOM 788 O O . GLN A 1 92 ? 22.340 -8.402 -24.191 1.00 80.94 92 GLN A O 1
ATOM 793 N N . GLN A 1 93 ? 20.906 -7.173 -22.996 1.00 81.88 93 GLN A N 1
ATOM 794 C CA . GLN A 1 93 ? 20.977 -6.032 -23.894 1.00 81.88 93 GLN A CA 1
ATOM 795 C C . GLN A 1 93 ? 22.326 -5.327 -23.718 1.00 81.88 93 GLN A C 1
ATOM 797 O O . GLN A 1 93 ? 22.715 -5.000 -22.594 1.00 81.88 93 GLN A O 1
ATOM 802 N N . ALA A 1 94 ? 23.015 -5.073 -24.831 1.00 84.88 94 ALA A N 1
ATOM 803 C CA . ALA A 1 94 ? 24.238 -4.284 -24.845 1.00 84.88 94 ALA A CA 1
ATOM 804 C C . ALA A 1 94 ? 23.945 -2.836 -24.416 1.00 84.88 94 ALA A C 1
ATOM 806 O O . ALA A 1 94 ? 22.939 -2.241 -24.816 1.00 84.88 94 ALA A O 1
ATOM 807 N N . ILE A 1 95 ? 24.813 -2.281 -23.574 1.00 79.12 95 ILE A N 1
ATOM 808 C CA . ILE A 1 95 ? 24.716 -0.895 -23.096 1.00 79.12 95 ILE A CA 1
ATOM 809 C C . ILE A 1 95 ? 25.202 0.073 -24.173 1.00 79.12 95 ILE A C 1
ATOM 811 O O . ILE A 1 95 ? 24.669 1.174 -24.309 1.00 79.12 95 ILE A O 1
ATOM 815 N N . ASN A 1 96 ? 26.204 -0.351 -24.939 1.00 74.81 96 ASN A N 1
ATOM 816 C CA . ASN A 1 96 ? 26.772 0.356 -26.072 1.00 74.81 96 ASN A CA 1
ATOM 817 C C . ASN A 1 96 ? 27.013 -0.612 -27.240 1.00 74.81 96 ASN A C 1
ATOM 819 O O . ASN A 1 96 ? 27.180 -1.813 -27.050 1.00 74.81 96 ASN A O 1
ATOM 823 N N . GLU A 1 97 ? 27.012 -0.081 -28.462 1.00 69.06 97 GLU A N 1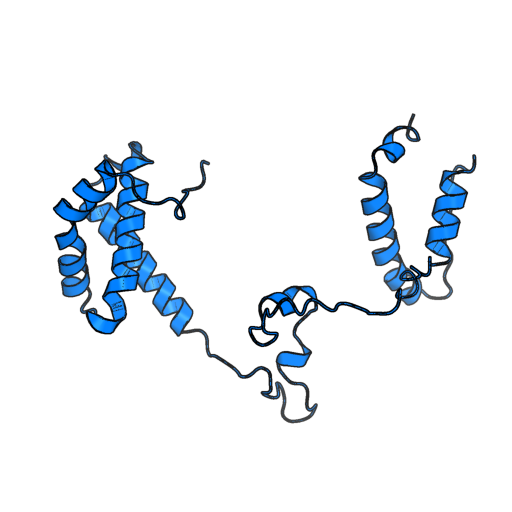
ATOM 824 C CA . GLU A 1 97 ? 27.154 -0.879 -29.691 1.00 69.06 97 GLU A CA 1
ATOM 825 C C . GLU A 1 97 ? 28.576 -1.435 -29.886 1.00 69.06 97 GLU A C 1
ATOM 827 O O . GLU A 1 97 ? 28.781 -2.323 -30.707 1.00 69.06 97 GLU A O 1
ATOM 832 N N . THR A 1 98 ? 29.554 -0.925 -29.133 1.00 59.69 98 THR A N 1
ATOM 833 C CA . THR A 1 98 ? 30.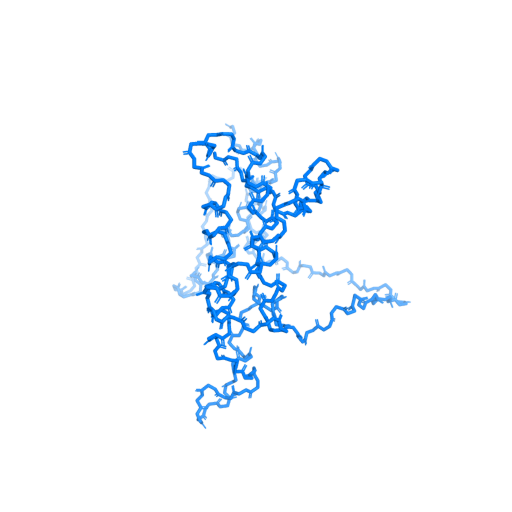983 -1.132 -29.398 1.00 59.69 98 THR A CA 1
ATOM 834 C C . THR A 1 98 ? 31.676 -2.127 -28.469 1.00 59.69 98 THR A C 1
ATOM 836 O O . THR A 1 98 ? 32.569 -2.831 -28.930 1.00 59.69 98 THR A O 1
ATOM 839 N N . ASP A 1 99 ? 31.292 -2.214 -27.190 1.00 65.94 99 ASP A N 1
ATOM 840 C CA . ASP A 1 99 ? 32.113 -2.923 -26.190 1.00 65.94 99 ASP A CA 1
ATOM 841 C C . ASP A 1 99 ? 31.559 -4.297 -25.778 1.00 65.94 99 ASP A C 1
ATOM 843 O O . ASP A 1 99 ? 32.123 -4.944 -24.898 1.00 65.94 99 ASP A O 1
ATOM 847 N N . ASN A 1 100 ? 30.460 -4.768 -26.383 1.00 73.44 100 ASN A N 1
ATOM 848 C CA . ASN A 1 100 ? 29.755 -6.006 -25.997 1.00 73.44 100 ASN A CA 1
ATOM 849 C C . ASN A 1 100 ? 29.384 -6.097 -24.498 1.00 73.44 100 ASN A C 1
ATOM 851 O O . ASN A 1 100 ? 28.999 -7.167 -24.028 1.00 73.44 100 ASN A O 1
ATOM 855 N N . ILE A 1 101 ? 29.463 -4.995 -23.743 1.00 80.75 101 ILE A N 1
ATOM 856 C CA . ILE A 1 101 ? 29.117 -4.966 -22.321 1.00 80.75 101 ILE A CA 1
ATOM 857 C C . ILE A 1 101 ? 27.599 -4.913 -22.215 1.00 80.75 101 ILE A C 1
ATOM 859 O O . ILE A 1 101 ? 26.945 -4.006 -22.740 1.00 80.75 101 ILE A O 1
ATOM 863 N N . THR A 1 102 ? 27.031 -5.888 -21.520 1.00 87.12 102 THR A N 1
ATOM 864 C CA . THR A 1 102 ? 25.594 -5.994 -21.295 1.00 87.12 102 THR A CA 1
ATOM 865 C C . THR A 1 102 ? 25.194 -5.367 -19.963 1.00 87.12 102 THR A C 1
ATOM 867 O O . THR A 1 102 ? 26.007 -5.211 -19.050 1.00 87.12 102 THR A O 1
ATOM 870 N N . TYR A 1 103 ? 23.918 -5.004 -19.807 1.00 81.38 103 TYR A N 1
ATOM 871 C CA . TYR A 1 103 ? 23.414 -4.492 -18.525 1.00 81.38 103 TYR A CA 1
ATOM 872 C C . TYR A 1 103 ? 23.603 -5.485 -17.363 1.00 81.38 103 TYR A C 1
ATOM 874 O O . TYR A 1 103 ? 23.688 -5.054 -16.212 1.00 81.38 103 TYR A O 1
ATOM 882 N N . GLY A 1 104 ? 23.710 -6.788 -17.651 1.00 81.12 104 GLY A N 1
ATOM 883 C CA . GLY A 1 104 ? 24.058 -7.836 -16.691 1.00 81.12 104 GLY A CA 1
ATOM 884 C C . GLY A 1 104 ? 25.476 -7.709 -16.135 1.00 81.12 104 GLY A C 1
ATOM 885 O O . GLY A 1 104 ? 25.664 -7.879 -14.932 1.00 81.12 104 GLY A O 1
ATOM 886 N N . ASP A 1 105 ? 26.443 -7.315 -16.965 1.00 81.69 105 ASP A N 1
ATOM 887 C CA . ASP A 1 105 ? 27.860 -7.218 -16.580 1.00 81.69 105 ASP A CA 1
ATOM 888 C C . ASP A 1 105 ? 28.132 -6.073 -15.586 1.00 81.69 105 ASP A C 1
ATOM 890 O O . ASP A 1 105 ? 29.134 -6.072 -14.872 1.00 81.69 105 ASP A O 1
ATOM 894 N N . ILE A 1 106 ? 27.218 -5.099 -15.497 1.00 81.31 106 ILE A N 1
ATOM 895 C CA . ILE A 1 106 ? 27.301 -3.955 -14.572 1.00 81.31 106 ILE A CA 1
ATOM 896 C C . ILE A 1 106 ? 26.665 -4.263 -13.202 1.00 81.31 106 ILE A C 1
ATOM 898 O O . ILE A 1 106 ? 26.840 -3.504 -12.240 1.00 81.31 106 ILE A O 1
ATOM 902 N N . VAL A 1 107 ? 25.935 -5.374 -13.058 1.00 76.62 107 VAL A N 1
ATOM 903 C CA . VAL A 1 107 ? 25.290 -5.719 -11.786 1.00 76.62 107 VAL A CA 1
ATOM 904 C C . VAL A 1 107 ? 26.354 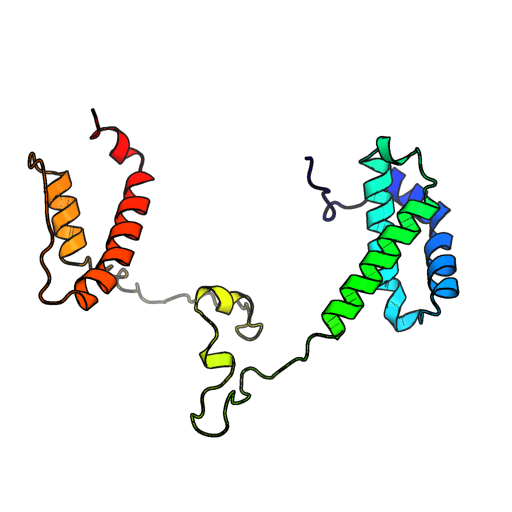-6.053 -10.742 1.00 76.62 107 VAL A C 1
ATOM 906 O O . VAL A 1 107 ? 27.001 -7.090 -10.775 1.00 76.62 107 VAL A O 1
ATOM 909 N N . THR A 1 108 ? 26.515 -5.168 -9.759 1.00 75.19 108 THR A N 1
ATOM 910 C CA . THR A 1 108 ? 27.446 -5.391 -8.645 1.00 75.19 108 THR A CA 1
ATOM 911 C C . THR A 1 108 ? 27.049 -6.610 -7.811 1.00 75.19 108 THR A C 1
ATOM 913 O O . THR A 1 108 ? 25.853 -6.835 -7.616 1.00 75.19 108 THR A O 1
ATOM 916 N N . ASP A 1 109 ? 28.021 -7.266 -7.170 1.00 70.44 109 ASP A N 1
ATOM 917 C CA . ASP A 1 109 ? 27.801 -8.436 -6.301 1.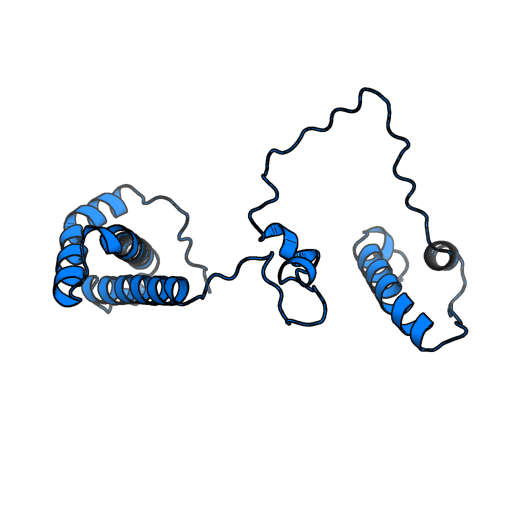00 70.44 109 ASP A CA 1
ATOM 918 C C . ASP A 1 109 ? 26.659 -8.272 -5.284 1.00 70.44 109 ASP A C 1
ATOM 920 O O . ASP A 1 109 ? 25.898 -9.195 -5.010 1.00 70.44 109 ASP A O 1
ATOM 924 N N . LYS A 1 110 ? 26.504 -7.065 -4.729 1.00 69.44 110 LYS A N 1
ATOM 925 C CA . LYS A 1 110 ? 25.465 -6.749 -3.733 1.00 69.44 110 LYS A CA 1
ATOM 926 C C . LYS A 1 110 ? 24.045 -6.741 -4.304 1.00 69.44 110 LYS A C 1
ATOM 928 O O . LYS A 1 110 ? 23.090 -6.884 -3.545 1.00 69.44 110 LYS A O 1
ATOM 933 N N . ASN A 1 111 ? 23.913 -6.550 -5.613 1.00 71.75 111 ASN A N 1
ATOM 934 C CA . ASN A 1 111 ? 22.640 -6.400 -6.310 1.00 71.75 111 ASN A CA 1
ATOM 935 C C . ASN A 1 111 ? 22.243 -7.663 -7.095 1.00 71.75 111 ASN A C 1
ATOM 937 O O . ASN A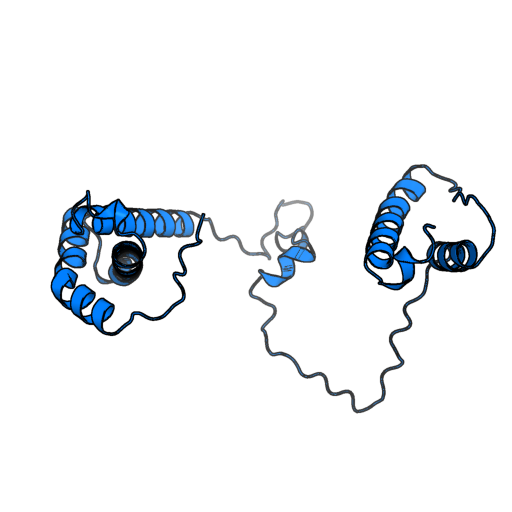 1 111 ? 21.108 -7.731 -7.561 1.00 71.75 111 ASN A O 1
ATOM 941 N N . LEU A 1 112 ? 23.122 -8.675 -7.180 1.00 68.56 112 LEU A N 1
ATOM 942 C CA . LEU A 1 112 ? 22.832 -9.985 -7.788 1.00 68.56 112 LEU A CA 1
ATOM 943 C C . LEU A 1 112 ? 21.595 -10.662 -7.176 1.00 68.56 112 LEU A C 1
ATOM 945 O O . LEU A 1 112 ? 20.833 -11.294 -7.896 1.00 68.56 112 LEU A O 1
ATOM 949 N N . LEU A 1 113 ? 21.333 -10.448 -5.881 1.00 60.97 113 LEU A N 1
ATOM 950 C CA . LEU A 1 113 ? 20.152 -10.972 -5.172 1.00 60.97 113 LEU A CA 1
ATOM 951 C C . LEU A 1 113 ? 18.804 -10.524 -5.765 1.00 60.97 113 LEU A C 1
ATOM 953 O O . LEU A 1 113 ? 17.779 -11.136 -5.483 1.00 60.97 113 LEU A O 1
ATOM 957 N N . TYR A 1 114 ? 18.787 -9.444 -6.549 1.00 62.66 114 TYR A N 1
ATOM 958 C CA . TYR A 1 114 ? 17.571 -8.878 -7.139 1.00 62.66 114 TYR A CA 1
ATOM 959 C C . TYR A 1 114 ? 17.413 -9.210 -8.628 1.00 62.66 114 TYR A C 1
ATOM 961 O O . TYR A 1 114 ? 16.387 -8.881 -9.224 1.00 62.66 114 TYR A O 1
ATOM 969 N N . VAL A 1 115 ? 18.412 -9.850 -9.240 1.00 61.41 115 VAL A N 1
ATOM 970 C CA . VAL A 1 115 ? 18.351 -10.315 -10.625 1.00 61.41 115 VAL A CA 1
ATOM 971 C C . VAL A 1 115 ? 17.677 -11.680 -10.624 1.00 61.41 115 VAL A C 1
ATOM 973 O O . VAL A 1 115 ? 18.266 -12.698 -10.283 1.00 61.41 115 VAL A O 1
ATOM 976 N N . GLN A 1 116 ? 16.399 -11.676 -10.975 1.00 55.59 116 GLN A N 1
ATOM 977 C CA . GLN A 1 116 ? 15.444 -12.779 -10.869 1.00 55.59 116 GLN A CA 1
ATOM 978 C C . GLN A 1 116 ? 15.684 -13.934 -11.878 1.00 55.59 116 GLN A C 1
ATOM 980 O O . GLN A 1 116 ? 14.734 -14.485 -12.420 1.00 55.59 116 GLN A O 1
ATOM 985 N N . TYR A 1 117 ? 16.950 -14.286 -12.137 1.00 49.47 117 TYR A N 1
ATOM 986 C CA . TYR A 1 117 ? 17.412 -15.404 -12.978 1.00 49.47 117 TYR A CA 1
ATOM 987 C C . TYR A 1 117 ? 18.641 -16.115 -12.383 1.00 49.47 117 TYR A C 1
ATOM 989 O O . TYR A 1 117 ? 19.523 -16.589 -13.091 1.00 49.47 117 TYR A O 1
ATOM 997 N N . ILE A 1 118 ? 18.683 -16.240 -11.060 1.00 49.88 118 ILE A N 1
ATOM 998 C CA . ILE A 1 118 ? 19.264 -17.427 -10.433 1.00 49.88 118 ILE A CA 1
ATOM 999 C C . ILE A 1 118 ? 18.122 -17.979 -9.601 1.00 49.88 118 ILE A C 1
ATOM 1001 O O . ILE A 1 118 ? 17.788 -17.427 -8.553 1.00 49.88 118 ILE A O 1
ATOM 1005 N N . GLY A 1 119 ? 17.425 -18.966 -10.162 1.00 44.12 119 GLY A N 1
ATOM 1006 C CA . GLY A 1 119 ? 16.376 -19.676 -9.457 1.00 44.12 119 GLY A CA 1
ATOM 1007 C C . GLY A 1 119 ? 16.908 -20.098 -8.098 1.00 44.12 119 GLY A C 1
ATOM 1008 O O . GLY A 1 119 ? 17.903 -20.809 -7.998 1.00 44.12 119 GLY A O 1
ATOM 1009 N N . VAL A 1 120 ? 16.237 -19.617 -7.063 1.00 44.56 120 VAL A N 1
ATOM 1010 C CA . VAL A 1 120 ? 16.104 -20.309 -5.788 1.00 44.56 120 VAL A CA 1
ATOM 1011 C C . VAL A 1 120 ? 15.403 -21.637 -6.069 1.00 44.56 120 VAL A C 1
ATOM 1013 O O . VAL A 1 120 ? 14.216 -21.788 -5.818 1.00 44.56 120 VAL A O 1
ATOM 1016 N N . ASP A 1 121 ? 16.139 -22.579 -6.641 1.00 45.38 121 ASP A N 1
ATOM 1017 C CA . ASP A 1 121 ? 16.259 -23.840 -5.945 1.00 45.38 121 ASP A CA 1
ATOM 1018 C C . ASP A 1 121 ? 17.463 -23.628 -5.034 1.00 45.38 121 ASP A C 1
ATOM 1020 O O . ASP A 1 121 ? 18.567 -23.326 -5.498 1.00 45.38 121 ASP A O 1
ATOM 1024 N N . GLU A 1 122 ? 17.260 -23.706 -3.722 1.00 48.84 122 GLU A N 1
ATOM 1025 C CA . GLU A 1 122 ? 18.369 -24.044 -2.841 1.00 48.84 122 GLU A CA 1
ATOM 1026 C C . GLU A 1 122 ? 18.856 -25.414 -3.315 1.00 48.84 122 GLU A C 1
ATOM 1028 O O . GLU A 1 122 ? 18.333 -26.450 -2.919 1.00 48.84 122 GLU A O 1
ATOM 1033 N N . MET A 1 123 ? 19.787 -25.421 -4.270 1.00 47.44 123 MET A N 1
ATOM 1034 C CA . MET A 1 123 ? 20.453 -26.633 -4.696 1.00 47.44 123 MET A CA 1
ATOM 1035 C C . MET A 1 123 ? 21.221 -27.098 -3.464 1.00 47.44 123 MET A C 1
ATOM 1037 O O . MET A 1 123 ? 22.281 -26.557 -3.144 1.00 47.44 123 MET A O 1
ATOM 1041 N N . GLU A 1 124 ? 20.648 -28.039 -2.714 1.00 45.56 124 GLU A N 1
ATOM 1042 C CA . GLU A 1 124 ? 21.360 -28.729 -1.652 1.00 45.56 124 GLU A CA 1
ATOM 1043 C C . GLU A 1 124 ? 22.467 -29.543 -2.318 1.00 45.56 124 GLU A C 1
ATOM 1045 O O . GLU A 1 124 ? 22.276 -30.669 -2.781 1.00 45.56 124 GLU A O 1
ATOM 1050 N N . ILE A 1 125 ? 23.641 -28.927 -2.440 1.00 48.59 125 ILE A N 1
ATOM 1051 C CA . ILE A 1 125 ? 24.826 -29.612 -2.928 1.00 48.59 125 ILE A CA 1
ATOM 1052 C C . ILE A 1 125 ? 25.314 -30.511 -1.793 1.00 48.59 125 ILE A C 1
ATOM 1054 O O . ILE A 1 125 ? 26.083 -30.095 -0.925 1.00 48.59 125 ILE A O 1
ATOM 1058 N N . HIS A 1 126 ? 24.841 -31.753 -1.804 1.00 49.41 126 HIS A N 1
ATOM 1059 C CA . HIS A 1 126 ? 25.385 -32.834 -0.996 1.00 49.41 126 HIS A CA 1
ATOM 1060 C C . HIS A 1 126 ? 26.653 -33.344 -1.674 1.00 49.41 126 HIS A C 1
ATOM 1062 O O . HIS A 1 126 ? 26.609 -33.956 -2.741 1.00 49.41 126 HIS A O 1
ATOM 1068 N N . TYR A 1 127 ? 27.806 -33.065 -1.077 1.00 53.53 127 TYR A N 1
ATOM 1069 C CA . TYR A 1 127 ? 29.056 -33.662 -1.524 1.00 53.53 127 TYR A CA 1
ATOM 1070 C C . TYR A 1 127 ? 29.174 -35.048 -0.887 1.00 53.53 127 TYR A C 1
ATOM 1072 O O . TYR A 1 127 ? 29.263 -35.164 0.330 1.00 53.53 127 TYR A O 1
ATOM 1080 N N . ASN A 1 128 ? 29.246 -36.099 -1.705 1.00 62.28 128 ASN A N 1
ATOM 1081 C CA . ASN A 1 128 ? 29.580 -37.456 -1.237 1.00 62.28 128 ASN A CA 1
ATOM 1082 C C . ASN A 1 128 ? 31.055 -37.605 -0.821 1.00 62.28 128 ASN A C 1
ATOM 1084 O O . ASN A 1 128 ? 31.516 -38.701 -0.515 1.00 62.28 128 ASN A O 1
ATOM 1088 N N . VAL A 1 129 ? 31.810 -36.510 -0.866 1.00 56.44 129 VAL A N 1
ATOM 1089 C CA . VAL A 1 129 ? 33.222 -36.438 -0.523 1.00 56.44 129 VAL A CA 1
ATOM 1090 C C . VAL A 1 129 ? 33.386 -35.238 0.390 1.00 56.44 129 VAL A C 1
ATOM 1092 O O . VAL A 1 129 ? 32.892 -34.155 0.068 1.00 56.44 129 VAL A O 1
ATOM 1095 N N . ASP A 1 130 ? 34.090 -35.415 1.505 1.00 65.56 130 ASP A N 1
ATOM 1096 C CA . ASP A 1 130 ? 34.471 -34.300 2.362 1.00 65.56 130 ASP A CA 1
ATOM 1097 C C . ASP A 1 130 ? 35.242 -33.275 1.529 1.00 65.56 130 ASP A C 1
ATOM 1099 O O . ASP A 1 130 ? 36.377 -33.507 1.099 1.00 65.56 130 ASP A O 1
ATOM 1103 N N . LEU A 1 131 ? 34.612 -32.128 1.272 1.00 50.91 131 LEU A N 1
ATOM 1104 C CA . LEU A 1 131 ? 35.307 -31.025 0.636 1.00 50.91 131 LEU A CA 1
ATOM 1105 C C . LEU A 1 131 ? 36.469 -30.603 1.538 1.00 50.91 131 LEU A C 1
ATOM 1107 O O . LEU A 1 131 ? 36.284 -30.457 2.754 1.00 50.91 131 LEU A O 1
ATOM 1111 N N . PRO A 1 132 ? 37.656 -30.326 0.971 1.00 55.03 132 PRO A N 1
ATOM 1112 C CA . PRO A 1 132 ? 38.727 -29.738 1.750 1.00 55.03 132 PRO A CA 1
ATOM 1113 C C . PRO A 1 132 ? 38.197 -28.448 2.376 1.00 55.03 132 PRO A C 1
ATOM 1115 O O . PRO A 1 132 ? 37.608 -27.609 1.685 1.00 55.03 132 PRO A O 1
ATOM 1118 N N . LYS A 1 133 ? 38.371 -28.302 3.698 1.00 48.53 133 LYS A N 1
ATOM 1119 C CA . LYS A 1 133 ? 37.970 -27.088 4.419 1.00 48.53 133 LYS A CA 1
ATOM 1120 C C . LYS A 1 133 ? 38.449 -25.888 3.618 1.00 48.53 133 LYS A C 1
ATOM 1122 O O . LYS A 1 133 ? 39.621 -25.822 3.251 1.00 48.53 133 LYS A O 1
ATOM 1127 N N . LYS A 1 134 ? 37.532 -24.961 3.326 1.00 45.66 134 LYS A N 1
ATOM 1128 C CA . LYS A 1 134 ? 37.822 -23.747 2.564 1.00 45.66 134 LYS A CA 1
ATOM 1129 C C . LYS A 1 134 ? 38.992 -23.042 3.249 1.00 45.66 134 LYS A C 1
ATOM 1131 O O . LYS A 1 134 ? 38.817 -22.425 4.299 1.00 45.66 134 LYS A O 1
ATOM 1136 N N . ASN A 1 135 ? 40.193 -23.184 2.692 1.00 46.09 135 ASN A N 1
ATOM 1137 C CA . ASN A 1 135 ? 41.376 -22.545 3.238 1.00 46.09 135 ASN A CA 1
ATOM 1138 C C . ASN A 1 135 ? 41.202 -21.050 2.999 1.00 46.09 135 ASN A C 1
ATOM 1140 O O . ASN A 1 135 ? 41.431 -20.542 1.903 1.00 46.09 135 ASN A O 1
ATOM 1144 N N . HIS A 1 136 ? 40.739 -20.339 4.024 1.00 52.41 136 HIS A N 1
ATOM 1145 C CA . HIS A 1 136 ? 40.846 -18.894 4.057 1.00 52.41 136 HIS A CA 1
ATOM 1146 C C . HIS A 1 136 ? 42.334 -18.568 4.061 1.00 52.41 136 HIS A C 1
ATOM 1148 O O . HIS A 1 136 ? 42.969 -18.571 5.115 1.00 52.41 136 HIS A O 1
ATOM 1154 N N . TYR A 1 137 ? 42.899 -18.330 2.878 1.00 56.06 137 TYR A N 1
ATOM 1155 C CA . TYR A 1 137 ? 44.266 -17.860 2.770 1.00 56.06 137 TYR A CA 1
ATOM 1156 C C . TYR A 1 137 ? 44.336 -16.508 3.483 1.00 56.06 137 TYR A C 1
ATOM 1158 O O . TYR A 1 137 ? 43.760 -15.516 3.026 1.00 56.06 137 TYR A O 1
ATOM 1166 N N . ARG A 1 138 ? 44.961 -16.487 4.664 1.00 59.97 138 ARG A N 1
ATOM 1167 C CA . ARG A 1 138 ? 45.181 -15.245 5.401 1.00 59.97 138 ARG A CA 1
ATOM 1168 C C . ARG A 1 138 ? 46.205 -14.430 4.627 1.00 59.97 138 ARG A C 1
ATOM 1170 O O . ARG A 1 138 ? 47.238 -14.950 4.212 1.00 59.97 138 ARG A O 1
ATOM 1177 N N . THR A 1 139 ? 45.915 -13.153 4.411 1.00 69.62 139 THR A N 1
ATOM 1178 C CA . THR A 1 139 ? 46.898 -12.263 3.792 1.00 69.62 139 THR A CA 1
ATOM 1179 C C . THR A 1 139 ? 48.040 -12.005 4.778 1.00 69.62 139 THR A C 1
ATOM 1181 O O . THR A 1 139 ? 47.837 -12.079 5.993 1.00 69.62 139 THR A O 1
ATOM 1184 N N . LYS A 1 140 ? 49.239 -11.684 4.273 1.00 73.12 140 LYS A N 1
ATOM 1185 C CA . LYS A 1 140 ? 50.417 -11.397 5.114 1.00 73.12 140 LYS A CA 1
ATOM 1186 C C . LYS A 1 140 ? 50.127 -10.296 6.142 1.00 73.12 140 LYS A C 1
ATOM 1188 O O . LYS A 1 140 ? 50.552 -10.382 7.285 1.00 73.12 140 LYS A O 1
ATOM 1193 N N . GLU A 1 141 ? 49.325 -9.309 5.757 1.00 75.12 141 GLU A N 1
ATOM 1194 C CA . GLU A 1 141 ? 48.910 -8.188 6.598 1.00 75.12 141 GLU A CA 1
ATOM 1195 C C . GLU A 1 141 ? 47.961 -8.626 7.726 1.00 75.12 141 GLU A C 1
ATOM 1197 O O . GLU A 1 141 ? 48.064 -8.129 8.841 1.00 75.12 141 GLU A O 1
ATOM 1202 N N . SER A 1 142 ? 47.061 -9.585 7.473 1.00 71.38 142 SER A N 1
ATOM 1203 C CA . SER A 1 142 ? 46.190 -10.145 8.517 1.00 71.38 142 SER A CA 1
ATOM 1204 C C . SER A 1 142 ? 46.985 -10.923 9.561 1.00 71.38 142 SER A C 1
ATOM 1206 O O . SER A 1 142 ? 46.626 -10.886 10.734 1.00 71.38 142 SER A O 1
ATOM 1208 N N . ILE A 1 143 ? 48.030 -11.633 9.131 1.00 77.00 143 ILE A N 1
ATOM 1209 C CA . ILE A 1 143 ? 48.920 -12.381 10.024 1.00 77.00 143 ILE A CA 1
ATOM 1210 C C . ILE A 1 143 ? 49.723 -11.398 10.879 1.00 77.00 143 ILE A C 1
ATOM 1212 O O . ILE A 1 143 ? 49.691 -11.503 12.100 1.00 77.00 143 ILE A O 1
ATOM 1216 N N . ALA A 1 144 ? 50.329 -10.384 10.252 1.00 78.50 144 ALA A N 1
ATOM 1217 C CA . ALA A 1 144 ? 51.078 -9.340 10.950 1.00 78.50 144 ALA A CA 1
ATOM 1218 C C . ALA A 1 144 ? 50.222 -8.572 11.975 1.00 78.50 144 ALA A C 1
ATOM 1220 O O . ALA A 1 144 ? 50.707 -8.237 13.049 1.00 78.50 144 ALA A O 1
ATOM 1221 N N . ILE A 1 145 ? 48.937 -8.321 11.687 1.00 75.25 145 ILE A N 1
ATOM 1222 C CA . ILE A 1 145 ? 48.019 -7.694 12.654 1.00 75.25 145 ILE A CA 1
ATOM 1223 C C . ILE A 1 145 ? 47.745 -8.605 13.852 1.00 75.25 145 ILE A C 1
ATOM 1225 O O . ILE A 1 145 ? 47.764 -8.121 14.979 1.00 75.25 145 ILE A O 1
ATOM 1229 N N . ASP A 1 146 ? 47.458 -9.890 13.630 1.00 76.31 146 ASP A N 1
ATOM 1230 C CA . ASP A 1 146 ? 47.196 -10.828 14.731 1.00 76.31 146 ASP A CA 1
ATOM 1231 C C . ASP A 1 146 ? 48.446 -11.005 15.619 1.00 76.31 146 ASP A C 1
ATOM 1233 O O . ASP A 1 146 ? 48.330 -11.042 16.844 1.00 76.31 146 ASP A O 1
ATOM 1237 N N . GLU A 1 147 ? 49.635 -11.056 15.012 1.00 82.25 147 GLU A N 1
ATOM 1238 C CA . GLU A 1 147 ? 50.921 -11.121 15.716 1.00 82.25 147 GLU A CA 1
ATOM 1239 C C . GLU A 1 147 ? 51.203 -9.836 16.507 1.00 82.25 147 GLU A C 1
ATOM 1241 O O . GLU A 1 147 ? 51.522 -9.901 17.692 1.00 82.25 147 GLU A O 1
ATOM 1246 N N . PHE A 1 148 ? 50.988 -8.664 15.898 1.00 80.88 148 PHE A N 1
ATOM 1247 C CA . PHE A 1 148 ? 51.142 -7.371 16.566 1.00 80.88 148 PHE A CA 1
ATOM 1248 C C . PHE A 1 148 ? 50.217 -7.232 17.777 1.00 80.88 148 PHE A C 1
ATOM 1250 O O . PHE A 1 148 ? 50.678 -6.853 18.849 1.00 80.88 148 PHE A O 1
ATOM 1257 N N . LEU A 1 149 ? 48.936 -7.584 17.627 1.00 77.19 149 LEU A N 1
ATOM 1258 C CA . LEU A 1 149 ? 47.951 -7.536 18.715 1.00 77.19 149 LEU A CA 1
ATOM 1259 C C . LEU A 1 149 ? 48.266 -8.513 19.857 1.00 77.19 149 LEU A C 1
ATOM 1261 O O . LEU A 1 149 ? 47.766 -8.329 20.962 1.00 77.19 149 LEU A O 1
ATOM 1265 N N . SER A 1 150 ? 49.067 -9.544 19.588 1.00 78.38 150 SER A N 1
ATOM 1266 C CA . SER A 1 150 ? 49.540 -10.500 20.595 1.00 78.38 150 SER A CA 1
ATOM 1267 C C . SER A 1 150 ? 50.887 -10.093 21.213 1.00 78.38 150 SER A C 1
ATOM 1269 O O . SER A 1 150 ? 51.363 -10.767 22.121 1.00 78.38 150 SER A O 1
ATOM 1271 N N . SER A 1 151 ? 51.512 -9.021 20.718 1.00 76.31 151 SER A N 1
ATOM 1272 C CA . SER A 1 151 ? 52.816 -8.515 21.160 1.00 76.31 151 SER A CA 1
ATOM 1273 C C . SER A 1 151 ? 52.682 -7.249 22.018 1.00 76.31 151 SER A C 1
ATOM 1275 O O . SER A 1 151 ? 51.656 -6.579 21.988 1.00 76.31 151 SER A O 1
ATOM 1277 N N . GLU A 1 152 ? 53.746 -6.859 22.726 1.00 84.62 152 GLU A N 1
ATOM 1278 C CA . GLU A 1 152 ? 53.795 -5.614 23.525 1.00 84.62 152 GLU A CA 1
ATOM 1279 C C . GLU A 1 152 ? 54.110 -4.351 22.696 1.00 84.62 152 GLU A C 1
ATOM 1281 O O . GLU A 1 152 ? 54.297 -3.251 23.229 1.00 84.62 152 GLU A O 1
ATOM 1286 N N . ASN A 1 153 ? 54.213 -4.485 21.373 1.00 80.38 153 ASN A N 1
ATOM 1287 C CA . ASN A 1 153 ? 54.583 -3.377 20.506 1.00 80.38 153 ASN A CA 1
ATOM 1288 C C . ASN A 1 153 ? 53.485 -2.306 20.474 1.00 80.38 153 ASN A C 1
ATOM 1290 O O . ASN A 1 153 ? 52.308 -2.593 20.285 1.00 80.38 153 ASN A O 1
ATOM 1294 N N . LYS A 1 154 ? 53.881 -1.034 20.592 1.00 78.44 154 LYS A N 1
ATOM 1295 C CA . LYS A 1 154 ? 52.923 0.083 20.674 1.00 78.44 154 LYS A CA 1
ATOM 1296 C C . LYS A 1 154 ? 52.329 0.484 19.327 1.00 78.44 154 LYS A C 1
ATOM 1298 O O . LYS A 1 154 ? 51.190 0.929 19.284 1.00 78.44 154 LYS A O 1
ATOM 1303 N N . ASN A 1 155 ? 53.082 0.342 18.234 1.00 75.38 155 ASN A N 1
ATOM 1304 C CA . ASN A 1 155 ? 52.678 0.795 16.901 1.00 75.38 155 ASN A CA 1
ATOM 1305 C C . ASN A 1 155 ? 53.135 -0.182 15.809 1.00 75.38 155 ASN A C 1
ATOM 1307 O O . ASN A 1 155 ? 54.192 -0.796 15.924 1.00 75.38 155 ASN A O 1
ATOM 1311 N N . MET A 1 156 ? 52.375 -0.247 14.714 1.00 80.94 156 MET A N 1
ATOM 1312 C CA . MET A 1 156 ? 52.712 -1.000 13.503 1.00 80.94 156 MET A CA 1
ATOM 1313 C C . MET A 1 156 ? 52.366 -0.176 12.258 1.00 80.94 156 MET A C 1
ATOM 1315 O O . MET A 1 156 ? 51.352 0.525 12.232 1.00 80.94 156 MET A O 1
ATOM 1319 N N . CYS A 1 157 ? 53.196 -0.271 11.216 1.00 80.56 157 CYS A N 1
ATOM 1320 C CA . CYS A 1 157 ? 53.005 0.421 9.943 1.00 80.56 157 CYS A CA 1
ATOM 1321 C C . CYS A 1 157 ? 53.225 -0.538 8.766 1.00 80.56 157 CYS A C 1
ATOM 1323 O O . CYS A 1 157 ? 54.177 -1.314 8.771 1.00 80.56 157 CYS A O 1
ATOM 1325 N N . PHE A 1 158 ? 52.360 -0.458 7.751 1.00 81.19 158 PHE A N 1
ATOM 1326 C CA . PHE A 1 158 ? 52.545 -1.160 6.481 1.00 81.19 158 PHE A CA 1
ATOM 1327 C C . PHE A 1 158 ? 53.095 -0.192 5.438 1.00 81.19 158 PHE A C 1
ATOM 1329 O O . PHE A 1 158 ? 52.465 0.829 5.151 1.00 81.19 158 PHE A O 1
ATOM 1336 N N . GLN A 1 159 ? 54.243 -0.534 4.859 1.00 82.44 159 GLN A N 1
ATOM 1337 C CA . GLN A 1 159 ? 54.818 0.167 3.716 1.00 82.44 159 GLN A CA 1
ATOM 1338 C C . GLN A 1 159 ? 54.483 -0.598 2.434 1.00 82.44 159 GLN A C 1
ATOM 1340 O O . GLN A 1 159 ? 54.487 -1.827 2.423 1.00 82.44 159 GLN A O 1
ATOM 1345 N N . TYR A 1 160 ? 54.154 0.145 1.381 1.00 83.88 160 TYR A N 1
ATOM 1346 C CA . TYR A 1 160 ? 53.818 -0.385 0.061 1.00 83.88 160 TYR A CA 1
ATOM 1347 C C . TYR A 1 160 ? 54.609 0.384 -0.991 1.00 83.88 160 TYR A C 1
ATOM 1349 O O . TYR A 1 160 ? 54.860 1.578 -0.810 1.00 83.88 160 TYR A O 1
ATOM 1357 N N . ASP A 1 161 ? 54.918 -0.277 -2.102 1.00 83.94 161 ASP A N 1
ATOM 1358 C CA . ASP A 1 161 ? 55.733 0.300 -3.176 1.00 83.94 161 ASP A CA 1
ATOM 1359 C C . ASP A 1 161 ? 54.978 1.393 -3.953 1.00 83.94 161 ASP A C 1
ATOM 1361 O O . ASP A 1 161 ? 55.585 2.290 -4.536 1.00 83.94 161 ASP A O 1
ATOM 1365 N N . SER A 1 162 ? 53.637 1.355 -3.938 1.00 91.50 162 SER A N 1
ATOM 1366 C CA . SER A 1 162 ? 52.772 2.315 -4.632 1.00 91.50 162 SER A CA 1
ATOM 1367 C C . SER A 1 162 ? 51.586 2.797 -3.791 1.00 91.50 162 SER A C 1
ATOM 1369 O O . SER A 1 162 ? 50.965 2.059 -3.019 1.00 91.50 162 SER A O 1
ATOM 1371 N N . VAL A 1 163 ? 51.193 4.056 -4.018 1.00 78.88 163 VAL A N 1
ATOM 1372 C CA . VAL A 1 163 ? 50.007 4.684 -3.410 1.00 78.88 163 VAL A CA 1
ATOM 1373 C C . VAL A 1 163 ? 48.712 3.973 -3.826 1.00 78.88 163 VAL A C 1
ATOM 1375 O O . VAL A 1 163 ? 47.756 3.905 -3.048 1.00 78.88 163 VAL A O 1
ATOM 1378 N N . GLU A 1 164 ? 48.653 3.433 -5.042 1.00 77.94 164 GLU A N 1
ATOM 1379 C CA . GLU A 1 164 ? 47.475 2.712 -5.538 1.00 77.94 164 GLU A CA 1
ATOM 1380 C C . GLU A 1 164 ? 47.305 1.362 -4.842 1.00 77.94 164 GLU A C 1
ATOM 1382 O O . GLU A 1 164 ? 46.198 0.999 -4.428 1.00 77.94 164 GLU A O 1
ATOM 1387 N N . GLU A 1 165 ? 48.417 0.662 -4.620 1.00 80.19 165 GLU A N 1
ATOM 1388 C CA . GLU A 1 165 ? 48.443 -0.581 -3.861 1.00 80.19 165 GLU A CA 1
ATOM 1389 C C . GLU A 1 165 ? 48.006 -0.341 -2.410 1.00 80.19 165 GLU A C 1
ATOM 1391 O O . GLU A 1 165 ? 47.104 -1.023 -1.909 1.00 80.19 165 GLU A O 1
ATOM 1396 N N . ALA A 1 166 ? 48.523 0.717 -1.777 1.00 77.00 166 ALA A N 1
ATOM 1397 C CA . ALA A 1 166 ? 48.109 1.123 -0.437 1.00 77.00 166 ALA A CA 1
ATOM 1398 C C . ALA A 1 166 ? 46.595 1.411 -0.358 1.00 77.00 166 ALA A C 1
ATOM 1400 O O . ALA A 1 166 ? 45.914 0.969 0.575 1.00 77.00 166 ALA A O 1
ATOM 1401 N N . LYS A 1 167 ? 46.019 2.103 -1.355 1.00 77.44 167 LYS A N 1
ATOM 1402 C CA . LYS A 1 167 ? 44.568 2.373 -1.422 1.00 77.44 167 LYS A CA 1
ATOM 1403 C C . LYS A 1 167 ? 43.745 1.090 -1.571 1.00 77.44 167 LYS A C 1
ATOM 1405 O O . LYS A 1 167 ? 42.708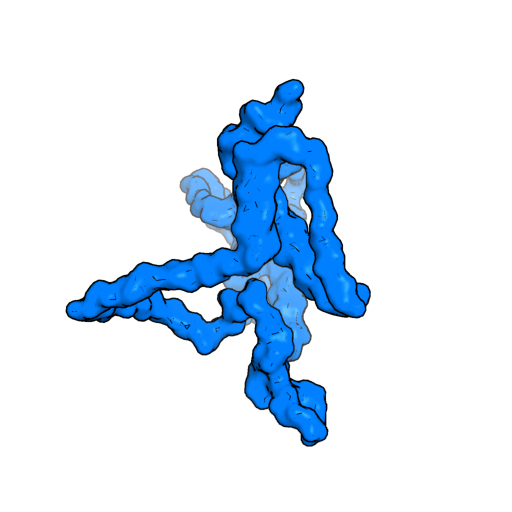 0.965 -0.910 1.00 77.44 167 LYS A O 1
ATOM 1410 N N . LYS A 1 168 ? 44.199 0.133 -2.390 1.00 77.31 168 LYS A N 1
ATOM 1411 C CA . LYS A 1 168 ? 43.544 -1.174 -2.581 1.00 77.31 168 LYS A CA 1
ATOM 1412 C C . LYS A 1 168 ? 43.516 -1.974 -1.276 1.00 77.31 168 LYS A C 1
ATOM 1414 O O . LYS A 1 168 ? 42.483 -2.542 -0.921 1.00 77.31 168 LYS A O 1
ATOM 1419 N N . LYS A 1 169 ? 44.615 -1.949 -0.518 1.00 78.50 169 LYS A N 1
ATOM 1420 C CA . LYS A 1 169 ? 44.771 -2.677 0.753 1.00 78.50 169 LYS A CA 1
ATOM 1421 C C . LYS A 1 169 ? 44.051 -2.014 1.930 1.00 78.50 169 LYS A C 1
ATOM 1423 O O . LYS A 1 169 ? 43.479 -2.712 2.767 1.00 78.50 169 LYS A O 1
ATOM 1428 N N . LYS A 1 170 ? 43.959 -0.677 1.953 1.00 77.00 170 LYS A N 1
ATOM 1429 C CA . LYS A 1 170 ? 43.270 0.103 3.003 1.00 77.00 170 LYS A CA 1
ATOM 1430 C C . LYS A 1 170 ? 41.826 -0.347 3.253 1.00 77.00 170 LYS A C 1
ATOM 1432 O O . LYS A 1 170 ? 41.387 -0.389 4.401 1.00 77.00 170 LYS A O 1
ATOM 1437 N N . ARG A 1 171 ? 41.071 -0.690 2.200 1.00 71.12 171 ARG A N 1
ATOM 1438 C CA . ARG A 1 171 ? 39.671 -1.142 2.339 1.00 71.12 171 ARG A CA 1
ATOM 1439 C C . ARG A 1 171 ? 39.569 -2.474 3.084 1.00 71.12 171 ARG A C 1
ATOM 1441 O O . ARG A 1 171 ? 38.774 -2.580 4.015 1.00 71.12 171 ARG A O 1
ATOM 1448 N N . SER A 1 172 ? 40.395 -3.448 2.712 1.00 70.38 172 SER A N 1
ATOM 1449 C CA . SER A 1 172 ? 40.430 -4.771 3.344 1.00 70.38 172 SER A CA 1
ATOM 1450 C C . SER A 1 172 ? 40.886 -4.691 4.803 1.00 70.38 172 SER A C 1
ATOM 1452 O O . SER A 1 172 ? 40.286 -5.326 5.667 1.00 70.38 172 SER A O 1
ATOM 1454 N N . LEU A 1 173 ? 41.872 -3.835 5.095 1.00 71.44 173 LEU A N 1
ATOM 1455 C CA . LEU A 1 173 ? 42.349 -3.570 6.457 1.00 71.44 173 LEU A CA 1
ATOM 1456 C C . LEU A 1 173 ? 41.263 -2.949 7.344 1.00 71.44 173 LEU A C 1
ATOM 1458 O O . LEU A 1 173 ? 41.043 -3.399 8.466 1.00 71.44 173 LEU A O 1
ATOM 1462 N N . ASN A 1 174 ? 40.526 -1.960 6.829 1.00 71.81 174 ASN A N 1
ATOM 1463 C CA . ASN A 1 174 ? 39.416 -1.348 7.562 1.00 71.81 174 ASN A CA 1
ATOM 1464 C C . ASN A 1 174 ? 38.280 -2.346 7.831 1.00 71.81 174 ASN A C 1
ATOM 1466 O O . ASN A 1 174 ? 37.716 -2.352 8.924 1.00 71.81 174 ASN A O 1
ATOM 1470 N N . ALA A 1 175 ? 37.955 -3.203 6.858 1.00 71.38 175 ALA A N 1
ATOM 1471 C CA . ALA A 1 175 ? 36.967 -4.264 7.035 1.00 71.38 175 ALA A CA 1
ATOM 1472 C C . ALA A 1 175 ? 37.403 -5.278 8.106 1.00 71.38 175 ALA A C 1
ATOM 1474 O O . ALA A 1 175 ? 36.604 -5.629 8.975 1.00 71.38 175 ALA A O 1
ATOM 1475 N N . PHE A 1 176 ? 38.675 -5.688 8.096 1.00 69.44 176 PHE A N 1
ATOM 1476 C CA . PHE A 1 176 ? 39.240 -6.582 9.109 1.00 69.44 176 PHE A CA 1
ATOM 1477 C C . PHE A 1 176 ? 39.217 -5.951 10.508 1.00 69.44 176 PHE A C 1
ATOM 1479 O O . PHE A 1 176 ? 38.742 -6.574 11.457 1.00 69.44 176 PHE A O 1
ATOM 1486 N N . ARG A 1 177 ? 39.627 -4.681 10.629 1.00 67.81 177 ARG A N 1
ATOM 1487 C CA . ARG A 1 177 ? 39.591 -3.933 11.895 1.00 67.81 177 ARG A CA 1
ATOM 1488 C C . ARG A 1 177 ? 38.174 -3.820 12.455 1.00 67.81 177 ARG A C 1
ATOM 1490 O O . ARG A 1 177 ? 37.962 -4.032 13.643 1.00 67.81 177 ARG A O 1
ATOM 1497 N N . ASN A 1 178 ? 37.195 -3.515 11.604 1.00 69.38 178 ASN A N 1
ATOM 1498 C CA . ASN A 1 178 ? 35.795 -3.415 12.019 1.00 69.38 178 ASN A CA 1
ATOM 1499 C C . ASN A 1 178 ? 35.216 -4.772 12.441 1.00 69.38 178 ASN A C 1
ATOM 1501 O O . ASN A 1 178 ? 34.416 -4.820 13.370 1.00 69.38 178 ASN A O 1
ATOM 1505 N N . LYS A 1 179 ? 35.638 -5.867 11.796 1.00 69.19 179 LYS A N 1
ATOM 1506 C CA . LYS A 1 179 ? 35.260 -7.228 12.194 1.00 69.19 179 LYS A CA 1
ATOM 1507 C C . LYS A 1 179 ? 35.795 -7.562 13.590 1.00 69.19 179 LYS A C 1
ATOM 1509 O O . LYS A 1 179 ? 35.012 -7.947 14.446 1.00 69.19 179 LYS A O 1
ATOM 1514 N N . LYS A 1 180 ? 37.088 -7.325 13.835 1.00 66.56 180 LYS A N 1
ATOM 1515 C CA . LYS A 1 180 ? 37.729 -7.568 15.139 1.00 66.56 180 LYS A CA 1
ATOM 1516 C C . LYS A 1 180 ? 37.174 -6.680 16.256 1.00 66.56 180 LYS A C 1
ATOM 1518 O O . LYS A 1 180 ? 36.988 -7.167 17.358 1.00 66.56 180 LYS A O 1
ATOM 1523 N N . LYS A 1 181 ? 36.822 -5.418 15.977 1.00 62.34 181 LYS A N 1
ATOM 1524 C CA . LYS A 1 181 ? 36.183 -4.520 16.962 1.00 62.34 181 LYS A CA 1
ATOM 1525 C C . LYS A 1 181 ? 34.840 -5.058 17.491 1.00 62.34 181 LYS A C 1
ATOM 1527 O O . LYS A 1 181 ? 34.444 -4.713 18.599 1.00 62.34 181 LYS A O 1
ATOM 1532 N N . ASN A 1 182 ? 34.146 -5.878 16.700 1.00 58.69 182 ASN A N 1
ATOM 1533 C CA . ASN A 1 182 ? 32.886 -6.514 17.088 1.00 58.69 182 ASN A CA 1
ATOM 1534 C C . ASN A 1 182 ? 33.081 -7.868 17.798 1.00 58.69 182 ASN A C 1
ATOM 1536 O O . ASN A 1 182 ? 32.108 -8.408 18.325 1.00 58.69 182 ASN A O 1
ATOM 1540 N N . ASP A 1 183 ? 34.303 -8.409 17.837 1.00 61.78 183 ASP A N 1
ATOM 1541 C CA . ASP A 1 183 ? 34.622 -9.595 18.631 1.00 61.78 183 ASP A CA 1
ATOM 1542 C C . ASP A 1 183 ? 34.797 -9.185 20.103 1.00 61.78 183 ASP A C 1
ATOM 1544 O O . ASP A 1 183 ? 35.584 -8.298 20.432 1.00 61.78 183 ASP A O 1
ATOM 1548 N N . LYS A 1 184 ? 34.069 -9.847 21.013 1.00 52.75 184 LYS A N 1
ATOM 1549 C CA . LYS A 1 184 ? 34.016 -9.514 22.454 1.00 52.75 184 LYS A CA 1
ATOM 1550 C C . LYS A 1 184 ? 35.388 -9.479 23.154 1.00 52.75 184 LYS A C 1
ATOM 1552 O O . LYS A 1 184 ? 35.522 -8.773 24.145 1.00 52.75 184 LYS A O 1
ATOM 1557 N N . ASN A 1 185 ? 36.399 -10.170 22.620 1.00 52.62 185 ASN A N 1
ATOM 1558 C CA . ASN A 1 185 ? 37.772 -10.165 23.142 1.00 52.62 185 ASN A CA 1
ATOM 1559 C C . ASN A 1 185 ? 38.546 -8.867 22.858 1.00 52.62 185 ASN A C 1
ATOM 1561 O O . ASN A 1 185 ? 39.596 -8.666 23.443 1.00 52.62 185 ASN A O 1
ATOM 1565 N N . TYR A 1 186 ? 38.079 -7.979 21.976 1.00 48.69 186 TYR A N 1
ATOM 1566 C CA . TYR A 1 186 ? 38.827 -6.764 21.622 1.00 48.69 186 TYR A CA 1
ATOM 1567 C C . TYR A 1 186 ? 38.756 -5.672 22.705 1.00 48.69 186 TYR A C 1
ATOM 1569 O O . TYR A 1 186 ? 39.600 -4.782 22.741 1.00 48.69 186 TYR A O 1
ATOM 1577 N N . MET A 1 187 ? 37.761 -5.737 23.596 1.00 40.16 187 MET A N 1
ATOM 1578 C CA . MET A 1 187 ? 37.571 -4.747 24.664 1.00 40.16 187 MET A CA 1
ATOM 1579 C C . MET A 1 187 ? 38.483 -4.972 25.881 1.00 40.16 187 MET A C 1
ATOM 1581 O O . MET A 1 187 ? 38.587 -4.071 26.699 1.00 40.16 187 MET A O 1
ATOM 1585 N N . SER A 1 188 ? 39.161 -6.122 25.995 1.00 42.31 188 SER A N 1
ATOM 1586 C CA . SER A 1 188 ? 40.110 -6.404 27.089 1.00 42.31 188 SER A CA 1
ATOM 1587 C C . SER A 1 188 ? 41.545 -5.947 26.807 1.00 42.31 188 SER A C 1
ATOM 1589 O O . SER A 1 188 ? 42.411 -6.133 27.649 1.00 42.31 188 SER A O 1
ATOM 1591 N N . TYR A 1 189 ? 41.815 -5.395 25.620 1.00 48.88 189 TYR A N 1
ATOM 1592 C CA . TYR A 1 189 ? 43.144 -4.920 25.201 1.00 48.88 189 TYR A CA 1
ATOM 1593 C C . TYR A 1 189 ? 43.195 -3.387 25.049 1.00 48.88 189 TYR A C 1
ATOM 1595 O O . TYR A 1 189 ? 44.073 -2.859 24.369 1.00 48.88 189 TYR A O 1
ATOM 1603 N N . ILE A 1 190 ? 42.202 -2.675 25.599 1.00 41.44 190 ILE A N 1
ATOM 1604 C CA . ILE A 1 190 ? 42.085 -1.203 25.555 1.00 41.44 190 ILE A CA 1
ATOM 1605 C C . ILE A 1 190 ? 41.968 -0.619 26.987 1.00 41.44 190 ILE A C 1
ATOM 1607 O O . ILE A 1 190 ? 41.465 0.486 27.171 1.00 41.44 190 ILE A O 1
ATOM 1611 N N . GLU A 1 191 ? 42.444 -1.349 27.998 1.00 36.19 191 GLU A N 1
ATOM 1612 C CA . GLU A 1 191 ? 42.804 -0.800 29.321 1.00 36.19 191 GLU A CA 1
ATOM 1613 C C . GLU A 1 191 ? 44.329 -0.714 29.427 1.00 36.19 191 GLU A C 1
ATOM 1615 O O . GLU A 1 191 ? 44.819 0.324 29.928 1.00 36.19 191 GLU A O 1
#

pLDDT: mean 78.39, std 17.17, range [36.19, 98.19]

Foldseek 3Di:
DDDQPLVDDDDPVLVVVCVVCVVLLVVLCVVVVHDCVPQSVLLVSLQSSLSSCVVVDVVCVVDDSSVSSNVSSVVSVVVVVVVVPPDDDDQCDDPDPPPSHGVVNPQDPVRVVVPPPPDPPPPPPDDPDPDDPPPPPQDPVNVVVVVVLVDPDPDDDDDDPDPVVVVVVVVVVVVSVVVVVPPPVVVVSPD

Secondary structure (DSSP, 8-state):
-PPP-TTSPPPHHHHHHHHHTTHHHHHHHHHHT--HHHHHHHHHHHHHHHHHHHHH-GGGGGS-HHHHHHHHHHHHHHHHHHHHTS----TTSBSSSSS--BTTTT--TTTGGGSS-S---------SS----------HHHHHHHHHHTS--S------S-HHHHHHHHHHHHHHHHHHHTSGGGGGG--

Radius of gyration: 28.42 Å; chains: 1; bounding box: 75×52×59 Å